Protein AF-A0AA38HHL0-F1 (afdb_monomer_lite)

pLDDT: mean 70.05, std 19.5, range [32.84, 94.44]

Secondary structure (DSSP, 8-state):
-PPPPHHHHHHHHHHHHHHHHTTHHHHHHHHHHHHHHHHHHHHHHHHHHHHHHHHHTTTS-HHHHHHHHHHHHHHHHHHHHHHHHHHIIIII-TT-GGGGG-HHHHHHHHHHHHHHHHHHHHHHHHHHHHHHSSSHHHHHHHHHHHHHHHHHHHHHHHHTS-GGGTHHHHHSS-TT-HHHHHHHHHHHHHTT--PPP----PPP-----

Sequence (209 aa):
MPAITPAQLALAEALPAETIGRNRSLHILPFYASGFLDSMLMGLVIAQSVSYSQRFLGKERKYTTALVFMGVLGTIAATICLLLWISHIFVYGFGRFMVFAELRYLSAYMYINTATTLVVQTFYIDRACRLFKHWWPALIIAPFALATTATTISFVTIGFMPAQYMIPELLAGPASSSANVVEKLGYALSMGYIVFERDGPTPIPSYED

Organism: NCBI:txid4972

Radius of gyration: 22.2 Å; chains: 1; bounding box: 56×38×69 Å

Foldseek 3Di:
DDDDPVVNVVVLQVVCCVVCVVPVCVVVVVLVVVLVVLVVVLVVLVVVVVVCCVPPPPPDDPLLVVLSVLLNVLSVVLSVLSVVLNCQCPVVVPPGPCSVQPCPSVLVSLVSVLSSVLSVLVSVQVVVCVVVVDNVVVVVSVVVNVVSVVVSVVLNVLSPDAQVVPVVVLVVPPPPDPVVSVVVVVVCVVVVRGHDDPDDDDDDDDDDD

Structure (mmCIF, N/CA/C/O backbone):
data_AF-A0AA38HHL0-F1
#
_entry.id   AF-A0AA38HHL0-F1
#
loop_
_atom_site.group_PDB
_atom_site.id
_atom_site.type_symbol
_atom_site.label_atom_id
_atom_site.label_alt_id
_atom_site.label_comp_id
_atom_site.label_asym_id
_atom_site.label_entity_id
_atom_site.label_seq_id
_atom_site.pdbx_PDB_ins_code
_atom_site.Cartn_x
_atom_site.Cartn_y
_atom_site.Cartn_z
_atom_site.occupancy
_atom_site.B_iso_or_equiv
_atom_site.auth_seq_id
_atom_site.auth_comp_id
_atom_site.auth_asym_id
_atom_site.auth_atom_id
_atom_site.pdbx_PDB_model_num
ATOM 1 N N . MET A 1 1 ? 3.935 19.141 -33.380 1.00 37.31 1 MET A N 1
ATOM 2 C CA . MET A 1 1 ? 4.657 18.239 -32.458 1.00 37.31 1 MET A CA 1
ATOM 3 C C . MET A 1 1 ? 5.932 17.817 -33.168 1.00 37.31 1 MET A C 1
ATOM 5 O O . MET A 1 1 ? 5.802 17.359 -34.299 1.00 37.31 1 MET A O 1
ATOM 9 N N . PRO A 1 2 ? 7.132 18.068 -32.618 1.00 39.22 2 PRO A N 1
ATOM 10 C CA . PRO A 1 2 ? 8.368 17.629 -33.257 1.00 39.22 2 PRO A CA 1
ATOM 11 C C . PRO A 1 2 ? 8.394 16.096 -33.274 1.00 39.22 2 PRO A C 1
ATOM 13 O O . PRO A 1 2 ? 8.242 15.462 -32.233 1.00 39.22 2 PRO A O 1
ATOM 16 N N . ALA A 1 3 ? 8.493 15.517 -34.469 1.00 46.00 3 ALA A N 1
ATOM 17 C CA . ALA A 1 3 ? 8.564 14.077 -34.656 1.00 46.00 3 ALA A CA 1
ATOM 18 C C . ALA A 1 3 ? 9.880 13.557 -34.065 1.00 46.00 3 ALA A C 1
ATOM 20 O O . ALA A 1 3 ? 10.953 14.054 -34.412 1.00 46.00 3 ALA A O 1
ATOM 21 N N . ILE A 1 4 ? 9.787 12.575 -33.171 1.00 52.38 4 ILE A N 1
ATOM 22 C CA . ILE A 1 4 ? 10.943 11.827 -32.678 1.00 52.38 4 ILE A CA 1
ATOM 23 C C . ILE A 1 4 ? 11.556 11.136 -33.897 1.00 52.38 4 ILE A C 1
ATOM 25 O O . ILE A 1 4 ? 10.872 10.427 -34.636 1.00 52.38 4 ILE A O 1
ATOM 29 N N . THR A 1 5 ? 12.829 11.403 -34.172 1.00 61.38 5 THR A N 1
ATOM 30 C CA . THR A 1 5 ? 13.523 10.757 -35.287 1.00 61.38 5 THR A CA 1
ATOM 31 C C . THR A 1 5 ? 13.716 9.270 -34.977 1.00 61.38 5 THR A C 1
ATOM 33 O O . THR A 1 5 ? 13.968 8.919 -33.825 1.00 61.38 5 THR A O 1
ATOM 36 N N . PRO A 1 6 ? 13.675 8.371 -35.977 1.00 57.00 6 PRO A N 1
ATOM 37 C CA . PRO A 1 6 ? 13.865 6.930 -35.759 1.00 57.00 6 PRO A CA 1
ATOM 38 C C . PRO A 1 6 ? 15.205 6.600 -35.073 1.00 57.00 6 PRO A C 1
ATOM 40 O O . PRO A 1 6 ? 15.316 5.613 -34.354 1.00 57.00 6 PRO A O 1
ATOM 43 N N . ALA A 1 7 ? 16.208 7.474 -35.220 1.00 55.16 7 ALA A N 1
ATOM 44 C CA . ALA A 1 7 ? 17.477 7.391 -34.501 1.00 55.16 7 ALA A CA 1
ATOM 45 C C . ALA A 1 7 ? 17.344 7.618 -32.980 1.00 55.16 7 ALA A C 1
ATOM 47 O O . ALA A 1 7 ? 18.066 6.995 -32.208 1.00 55.16 7 ALA A O 1
ATOM 48 N N . GLN A 1 8 ? 16.427 8.484 -32.535 1.00 56.22 8 GLN A N 1
ATOM 49 C CA . GLN A 1 8 ? 16.162 8.711 -31.109 1.00 56.22 8 GLN A CA 1
ATOM 50 C C . GLN A 1 8 ? 15.402 7.537 -30.481 1.00 56.22 8 GLN A C 1
ATOM 52 O O . GLN A 1 8 ? 15.689 7.188 -29.339 1.00 56.22 8 GLN A O 1
ATOM 57 N N . LEU A 1 9 ? 14.508 6.890 -31.237 1.00 58.38 9 LEU A N 1
ATOM 58 C CA . LEU A 1 9 ? 13.809 5.677 -30.800 1.00 58.38 9 LEU A CA 1
ATOM 59 C C . LEU A 1 9 ? 14.789 4.507 -30.610 1.00 58.38 9 LEU A C 1
ATOM 61 O O . LEU A 1 9 ? 14.820 3.885 -29.551 1.00 58.38 9 LEU A O 1
ATOM 65 N N . ALA A 1 10 ? 15.675 4.282 -31.586 1.00 58.41 10 ALA A N 1
ATOM 66 C CA . ALA A 1 10 ? 16.705 3.246 -31.493 1.00 58.41 10 ALA A CA 1
ATOM 67 C C . ALA A 1 10 ? 17.677 3.478 -30.318 1.00 58.41 10 ALA A C 1
ATOM 69 O O . ALA A 1 10 ? 18.101 2.528 -29.660 1.00 58.41 10 ALA A O 1
ATOM 70 N N . LEU A 1 11 ? 18.011 4.740 -30.013 1.00 57.78 11 LEU A N 1
ATOM 71 C CA . LEU A 1 11 ? 18.848 5.084 -28.859 1.00 57.78 11 LEU A CA 1
ATOM 72 C C . LEU A 1 11 ? 18.114 4.850 -27.524 1.00 57.78 11 LEU A C 1
ATOM 74 O O . LEU A 1 11 ? 18.714 4.352 -26.570 1.00 57.78 11 LEU A O 1
ATOM 78 N N . ALA A 1 12 ? 16.822 5.187 -27.463 1.00 56.94 12 ALA A N 1
ATOM 79 C CA . ALA A 1 12 ? 15.981 4.984 -26.285 1.00 56.94 12 ALA A CA 1
ATOM 80 C C . ALA A 1 12 ? 15.770 3.496 -25.960 1.00 56.94 12 ALA A C 1
ATOM 82 O O . ALA A 1 12 ? 15.666 3.150 -24.787 1.00 56.94 12 ALA A O 1
ATOM 83 N N . GLU A 1 13 ? 15.765 2.614 -26.963 1.00 57.59 13 GLU A N 1
ATOM 84 C CA . GLU A 1 13 ? 15.722 1.159 -26.763 1.00 57.59 13 GLU A CA 1
ATOM 85 C C . GLU A 1 13 ? 17.092 0.558 -26.396 1.00 57.59 13 GLU A C 1
ATOM 87 O O . GLU A 1 13 ? 17.164 -0.373 -25.588 1.00 57.59 13 GLU A O 1
ATOM 92 N N . ALA A 1 14 ? 18.191 1.099 -26.935 1.00 56.88 14 ALA A N 1
ATOM 93 C CA . ALA A 1 14 ? 19.539 0.568 -26.715 1.00 56.88 14 ALA A CA 1
ATOM 94 C C . ALA A 1 14 ? 20.070 0.790 -25.281 1.00 56.88 14 ALA A C 1
ATOM 96 O O . ALA A 1 14 ? 20.707 -0.096 -24.709 1.00 56.88 14 ALA A O 1
ATOM 97 N N . LEU A 1 15 ? 19.778 1.943 -24.671 1.00 58.75 15 LEU A N 1
ATOM 98 C CA . LEU A 1 15 ? 20.245 2.320 -23.324 1.00 58.75 15 LEU A CA 1
ATOM 99 C C . LEU A 1 15 ? 19.727 1.410 -22.179 1.00 58.75 15 LEU A C 1
ATOM 101 O O . LEU A 1 15 ? 20.533 0.937 -21.365 1.00 58.75 15 LEU A O 1
AT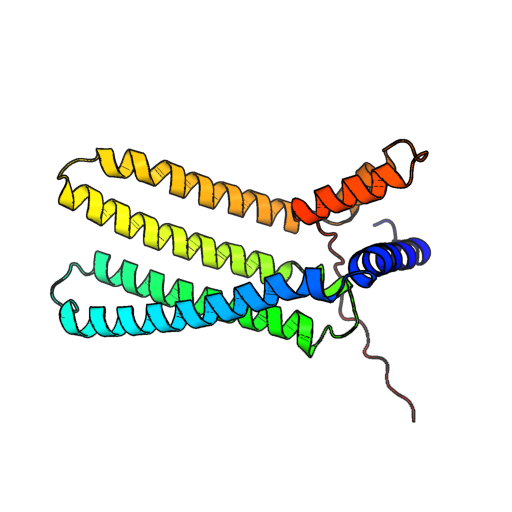OM 105 N N . PRO A 1 16 ? 18.413 1.121 -22.074 1.00 55.59 16 PRO A N 1
ATOM 106 C CA . PRO A 1 16 ? 17.899 0.187 -21.078 1.00 55.59 16 PRO A CA 1
ATOM 107 C C . PRO A 1 16 ? 18.299 -1.258 -21.393 1.00 55.59 16 PRO A C 1
ATOM 109 O O . PRO A 1 16 ? 18.510 -2.029 -20.459 1.00 55.59 16 PRO A O 1
ATOM 112 N N . ALA A 1 17 ? 18.474 -1.631 -22.666 1.00 56.28 17 ALA A N 1
ATOM 113 C CA . ALA A 1 17 ? 18.935 -2.968 -23.037 1.00 56.28 17 ALA A CA 1
ATOM 114 C C . ALA A 1 17 ? 20.360 -3.265 -22.531 1.00 56.28 17 ALA A C 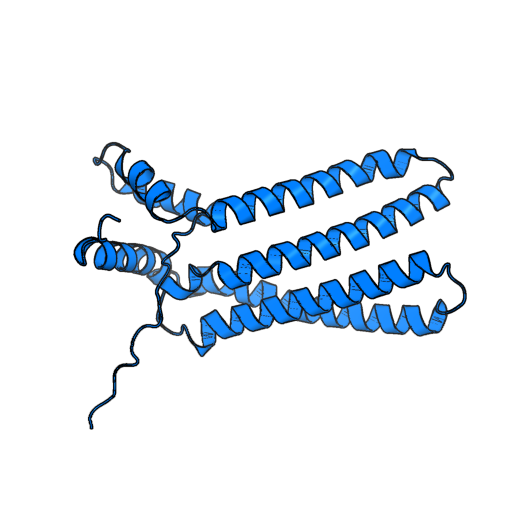1
ATOM 116 O O . ALA A 1 17 ? 20.611 -4.376 -22.061 1.00 56.28 17 ALA A O 1
ATOM 117 N N . GLU A 1 18 ? 21.269 -2.285 -22.548 1.00 58.22 18 GLU A N 1
ATOM 118 C CA . GLU A 1 18 ? 22.633 -2.444 -22.020 1.00 58.22 18 GLU A CA 1
ATOM 119 C C . GLU A 1 18 ? 22.650 -2.518 -20.481 1.00 58.22 18 GLU A C 1
ATOM 121 O O . GLU A 1 18 ? 23.285 -3.395 -19.887 1.00 58.22 18 GLU A O 1
ATOM 126 N N . THR A 1 19 ? 21.886 -1.641 -19.822 1.00 58.28 19 THR A N 1
ATOM 127 C CA . THR A 1 19 ? 21.885 -1.520 -18.353 1.00 58.28 19 THR A CA 1
ATOM 128 C C . THR A 1 19 ? 21.108 -2.658 -17.682 1.00 58.28 19 THR A C 1
ATOM 130 O O . THR A 1 19 ? 21.600 -3.292 -16.746 1.00 58.28 19 THR A O 1
ATOM 133 N N . ILE A 1 20 ? 19.905 -2.963 -18.178 1.00 58.38 20 ILE A N 1
ATOM 134 C CA . ILE A 1 20 ? 19.022 -4.004 -17.629 1.00 58.38 20 ILE A CA 1
ATOM 135 C C . ILE A 1 20 ? 19.456 -5.389 -18.126 1.00 58.38 20 ILE A C 1
ATOM 137 O O . ILE A 1 20 ? 19.313 -6.381 -17.408 1.00 58.38 20 ILE A O 1
ATOM 141 N N . GLY A 1 21 ? 20.030 -5.481 -19.332 1.00 60.09 21 GLY A N 1
ATOM 142 C CA . GLY A 1 21 ? 20.506 -6.740 -19.907 1.00 60.09 21 GLY A CA 1
ATOM 143 C C . GLY A 1 21 ? 21.617 -7.402 -19.094 1.00 60.09 21 GLY A C 1
ATOM 144 O O . GLY A 1 21 ? 21.624 -8.629 -18.986 1.00 60.09 21 GLY A O 1
ATOM 145 N N . ARG A 1 22 ? 22.500 -6.616 -18.456 1.00 62.09 22 ARG A N 1
ATOM 146 C CA . ARG A 1 22 ? 23.648 -7.151 -17.705 1.00 62.09 22 ARG A CA 1
ATOM 147 C C . ARG A 1 22 ? 23.251 -7.936 -16.450 1.00 62.09 22 ARG A C 1
ATOM 149 O O . ARG A 1 22 ? 23.923 -8.905 -16.126 1.00 62.09 22 ARG A O 1
ATOM 156 N N . ASN A 1 23 ? 22.159 -7.558 -15.778 1.00 66.31 23 ASN A N 1
ATOM 157 C CA . ASN A 1 23 ? 21.663 -8.212 -14.558 1.00 66.31 23 ASN A CA 1
ATOM 158 C C . ASN A 1 23 ? 20.132 -8.347 -14.570 1.00 66.31 23 ASN A C 1
ATOM 160 O O . ASN A 1 23 ? 19.444 -7.951 -13.627 1.00 66.31 23 ASN A O 1
ATOM 164 N N . ARG A 1 24 ? 19.580 -8.915 -15.647 1.00 65.62 24 ARG A N 1
ATOM 165 C CA . ARG A 1 24 ? 18.126 -9.011 -15.863 1.00 65.62 24 ARG A CA 1
ATOM 166 C C . ARG A 1 24 ? 17.379 -9.635 -14.674 1.00 65.62 24 ARG A C 1
ATOM 168 O O . ARG A 1 24 ? 16.326 -9.143 -14.283 1.00 65.62 24 ARG A O 1
ATOM 175 N N . SER A 1 25 ? 17.929 -10.688 -14.072 1.00 68.69 25 SER A N 1
ATOM 176 C CA . SER A 1 25 ? 17.328 -11.357 -12.911 1.00 68.69 25 SER A CA 1
ATOM 177 C C . SER A 1 25 ? 17.269 -10.460 -11.670 1.00 68.69 25 SER A C 1
ATOM 179 O O . SER A 1 25 ? 16.271 -10.488 -10.956 1.00 68.69 25 SER A O 1
ATOM 181 N N . LEU A 1 26 ? 18.287 -9.624 -11.441 1.00 74.75 26 LEU A N 1
ATOM 182 C CA . LEU A 1 26 ? 18.370 -8.740 -10.276 1.00 74.75 26 LEU A CA 1
ATOM 183 C C . LEU A 1 26 ? 17.299 -7.640 -10.306 1.00 74.75 26 LEU A C 1
ATOM 185 O O . LEU A 1 26 ? 16.773 -7.270 -9.263 1.00 74.75 26 LEU A O 1
ATOM 189 N N . HIS A 1 27 ? 16.953 -7.144 -11.496 1.00 69.94 27 HIS A N 1
ATOM 190 C CA . HIS A 1 27 ? 15.934 -6.102 -11.661 1.00 69.94 27 HIS A CA 1
ATOM 191 C C . HIS A 1 27 ? 14.506 -6.651 -11.657 1.00 69.94 27 HIS A C 1
ATOM 193 O O . HIS A 1 27 ? 13.582 -5.950 -11.263 1.00 69.94 27 HIS A O 1
ATOM 199 N N . ILE A 1 28 ? 14.318 -7.904 -12.073 1.00 73.56 28 ILE A N 1
ATOM 200 C CA . ILE A 1 28 ? 12.994 -8.525 -12.184 1.00 73.56 28 ILE A CA 1
ATOM 201 C C . ILE A 1 28 ? 12.552 -9.164 -10.858 1.00 73.56 28 ILE A C 1
ATOM 203 O O . ILE A 1 28 ? 11.368 -9.135 -10.518 1.00 73.56 28 ILE A O 1
ATOM 207 N N . LEU A 1 29 ? 13.493 -9.714 -10.084 1.00 78.75 29 LEU A N 1
ATOM 208 C CA . LEU A 1 29 ? 13.197 -10.421 -8.837 1.00 78.75 29 LEU A CA 1
ATOM 209 C C . LEU A 1 29 ? 12.412 -9.582 -7.805 1.00 78.75 29 LEU A C 1
ATOM 211 O O . LEU A 1 29 ? 11.474 -10.135 -7.231 1.00 78.75 29 LEU A O 1
ATOM 215 N N . PRO A 1 30 ? 12.698 -8.282 -7.578 1.00 82.50 30 PRO A N 1
ATOM 216 C CA . PRO A 1 30 ? 11.937 -7.467 -6.631 1.00 82.50 30 PRO A CA 1
ATOM 217 C C . PRO A 1 30 ? 10.447 -7.363 -6.970 1.00 82.50 30 PRO A C 1
ATOM 219 O O . PRO A 1 30 ? 9.625 -7.370 -6.060 1.00 82.50 30 PRO A O 1
ATOM 222 N N . PHE A 1 31 ? 10.089 -7.323 -8.258 1.00 79.00 31 PHE A N 1
ATOM 223 C CA . PHE A 1 31 ? 8.691 -7.252 -8.699 1.00 79.00 31 PHE A CA 1
ATOM 224 C C . PHE A 1 31 ? 7.942 -8.573 -8.476 1.00 79.00 31 PHE A C 1
ATOM 226 O O . PHE A 1 31 ? 6.770 -8.574 -8.110 1.00 79.00 31 PHE A O 1
ATOM 233 N N . TYR A 1 32 ? 8.624 -9.709 -8.638 1.00 81.31 32 TYR A N 1
ATOM 234 C CA . TYR A 1 32 ? 8.049 -11.013 -8.297 1.00 81.31 32 TYR A CA 1
ATOM 235 C C . TYR A 1 32 ? 7.929 -11.218 -6.798 1.00 81.31 32 TYR A C 1
ATOM 237 O O . TYR A 1 32 ? 6.900 -11.690 -6.321 1.00 81.31 32 TYR A O 1
ATOM 245 N N . ALA A 1 33 ? 8.977 -10.864 -6.057 1.00 85.31 33 ALA A N 1
ATOM 246 C CA . ALA A 1 33 ? 8.978 -10.963 -4.610 1.00 85.31 33 ALA A CA 1
ATOM 247 C C . ALA A 1 33 ? 7.863 -10.097 -4.011 1.00 85.31 33 ALA A C 1
ATOM 249 O O . ALA A 1 33 ? 7.157 -10.564 -3.120 1.00 85.31 33 ALA A O 1
ATOM 250 N N . SER A 1 34 ? 7.652 -8.882 -4.534 1.00 83.94 34 SER A N 1
ATOM 251 C CA . SER A 1 34 ? 6.563 -8.013 -4.087 1.00 83.94 34 SER A CA 1
ATOM 252 C C . SER A 1 34 ? 5.191 -8.580 -4.440 1.00 83.94 34 SER A C 1
ATOM 254 O O . SER A 1 34 ? 4.342 -8.635 -3.558 1.00 83.94 34 SER A O 1
ATOM 256 N N . GLY A 1 35 ? 4.973 -9.076 -5.663 1.00 85.12 35 GLY A N 1
ATOM 257 C CA . GLY A 1 35 ? 3.682 -9.665 -6.036 1.00 85.12 35 GLY A CA 1
ATOM 258 C C . GLY A 1 35 ? 3.350 -10.963 -5.308 1.00 85.12 35 GLY A C 1
ATOM 259 O O . GLY A 1 35 ? 2.207 -11.174 -4.903 1.00 85.12 35 GLY A O 1
ATOM 260 N N . PHE A 1 36 ? 4.348 -11.813 -5.071 1.00 87.81 36 PHE A N 1
ATOM 261 C CA . PHE A 1 36 ? 4.178 -13.014 -4.259 1.00 87.81 36 PHE A CA 1
ATOM 262 C C . PHE A 1 36 ? 3.836 -12.660 -2.807 1.00 87.81 36 PHE A C 1
ATOM 264 O O . PHE A 1 36 ? 2.883 -13.201 -2.242 1.00 87.81 36 PHE A O 1
ATOM 271 N N . LEU A 1 37 ? 4.577 -11.721 -2.214 1.00 90.44 37 LEU A N 1
ATOM 272 C CA . LEU A 1 37 ? 4.345 -11.275 -0.844 1.00 90.44 37 LEU A CA 1
ATOM 273 C C . LEU A 1 37 ? 2.979 -10.588 -0.697 1.00 90.44 37 LEU A C 1
ATOM 275 O O . LEU A 1 37 ? 2.268 -10.865 0.267 1.00 90.44 37 LEU A O 1
ATOM 279 N N . ASP A 1 38 ? 2.575 -9.771 -1.670 1.00 88.19 38 ASP A N 1
ATOM 280 C CA . ASP A 1 38 ? 1.248 -9.149 -1.718 1.00 88.19 38 ASP A CA 1
ATOM 281 C C . ASP A 1 38 ? 0.135 -10.207 -1.778 1.00 88.19 38 ASP A C 1
ATOM 283 O O . ASP A 1 38 ? -0.813 -10.163 -0.994 1.00 88.19 38 ASP A O 1
ATOM 287 N N . SER A 1 39 ? 0.299 -11.247 -2.604 1.00 87.25 39 SER A N 1
ATOM 288 C CA . SER A 1 39 ? -0.649 -12.366 -2.662 1.00 87.25 39 SER A CA 1
ATOM 289 C C . SER A 1 39 ? -0.744 -13.141 -1.341 1.00 87.25 39 SER A C 1
ATOM 291 O O . SER A 1 39 ? -1.831 -13.605 -0.984 1.00 87.25 39 SER A O 1
ATOM 293 N N . MET A 1 40 ? 0.358 -13.299 -0.600 1.00 91.56 40 MET A N 1
ATOM 294 C CA . MET A 1 40 ? 0.324 -13.923 0.730 1.00 91.56 40 MET A CA 1
ATOM 295 C C . MET A 1 40 ? -0.404 -13.036 1.747 1.00 91.56 40 MET A C 1
ATOM 297 O O . MET A 1 40 ? -1.237 -13.524 2.518 1.00 91.56 40 MET A O 1
ATOM 301 N N . LEU A 1 41 ? -0.123 -11.730 1.732 1.00 90.00 41 LEU A N 1
ATOM 302 C CA . LEU A 1 41 ? -0.790 -10.751 2.590 1.00 90.00 41 LEU A CA 1
ATOM 303 C C . LEU A 1 41 ? -2.290 -10.659 2.297 1.00 90.00 41 LEU A C 1
ATOM 305 O O . LEU A 1 41 ? -3.084 -10.551 3.231 1.00 90.00 41 LEU A O 1
ATOM 309 N N . MET A 1 42 ? -2.699 -10.797 1.037 1.00 91.62 42 MET A N 1
ATOM 310 C CA . MET A 1 42 ? -4.109 -10.876 0.657 1.00 91.62 42 MET A CA 1
ATOM 311 C C . MET A 1 42 ? -4.824 -12.042 1.355 1.00 91.62 42 MET A C 1
ATOM 313 O O . MET A 1 42 ? -5.910 -11.869 1.913 1.00 91.62 42 MET A O 1
ATOM 317 N N . GLY A 1 43 ? -4.190 -13.218 1.411 1.00 90.62 43 GLY A N 1
ATOM 318 C CA . GLY A 1 43 ? -4.721 -14.368 2.149 1.00 90.62 43 GLY A CA 1
ATOM 319 C C . GLY A 1 43 ? -4.941 -14.064 3.636 1.00 90.62 43 GLY A C 1
ATOM 320 O O . GLY A 1 43 ? -5.976 -14.426 4.204 1.00 90.62 43 GLY A O 1
ATOM 321 N N . LEU A 1 44 ? -4.013 -13.327 4.254 1.00 94.44 44 LEU A N 1
ATOM 322 C CA . LEU A 1 44 ? -4.146 -12.876 5.640 1.00 94.44 44 LEU A CA 1
ATOM 323 C C . LEU A 1 44 ? -5.318 -11.898 5.811 1.00 94.44 44 LEU A C 1
ATOM 325 O O . LEU A 1 44 ? -6.099 -12.050 6.752 1.00 94.44 44 LEU A O 1
ATOM 329 N N . VAL A 1 45 ? -5.477 -10.934 4.901 1.00 92.44 45 VAL A N 1
ATOM 330 C CA . VAL A 1 45 ? -6.595 -9.975 4.927 1.00 92.44 45 VAL A CA 1
ATOM 331 C C . VAL A 1 45 ? -7.935 -10.702 4.827 1.00 92.44 45 VAL A C 1
ATOM 333 O O . VAL A 1 45 ? -8.852 -10.395 5.592 1.00 92.44 45 VAL A O 1
ATOM 336 N N . ILE A 1 46 ? -8.058 -11.707 3.956 1.00 92.12 46 ILE A N 1
ATOM 337 C CA . ILE A 1 46 ? -9.281 -12.515 3.832 1.00 92.12 46 ILE A CA 1
ATOM 338 C C . ILE A 1 46 ? -9.561 -13.272 5.137 1.00 92.12 46 ILE A C 1
ATOM 340 O O . ILE A 1 46 ? -10.674 -13.197 5.664 1.00 92.12 46 ILE A O 1
ATOM 344 N N . ALA A 1 47 ? -8.559 -13.944 5.711 1.00 94.19 47 ALA A N 1
ATOM 345 C CA . ALA A 1 47 ? -8.714 -14.674 6.972 1.00 94.19 47 ALA A CA 1
ATOM 346 C C . ALA A 1 47 ? -9.137 -13.753 8.136 1.00 94.19 47 ALA A C 1
ATOM 348 O O . ALA A 1 47 ? -10.020 -14.096 8.936 1.00 94.19 47 ALA A O 1
ATOM 349 N N . GLN A 1 48 ? -8.553 -12.554 8.206 1.00 92.75 48 GLN A N 1
ATOM 350 C CA . GLN A 1 48 ? -8.930 -11.528 9.180 1.00 92.75 48 GLN A CA 1
ATOM 351 C C . GLN A 1 48 ? -10.346 -10.997 8.933 1.00 92.75 48 GLN A C 1
ATOM 353 O O . GLN A 1 48 ? -11.098 -10.809 9.888 1.00 92.75 48 GLN A O 1
ATOM 358 N N . SER A 1 49 ? -10.744 -10.825 7.673 1.00 91.06 49 SER A N 1
ATOM 359 C CA . SER A 1 49 ? -12.081 -10.355 7.290 1.00 91.06 49 SER A CA 1
ATOM 360 C C . SER A 1 49 ? -13.171 -11.352 7.679 1.00 91.06 49 SER A C 1
ATOM 362 O O . SER A 1 49 ? -14.195 -10.963 8.244 1.00 91.06 49 SER A O 1
ATOM 364 N N . VAL A 1 50 ? -12.934 -12.649 7.457 1.00 93.06 50 VAL A N 1
ATOM 365 C CA . VAL A 1 50 ? -13.842 -13.721 7.898 1.00 93.06 50 VAL A CA 1
ATOM 366 C C . VAL A 1 50 ? -13.953 -13.730 9.423 1.00 93.06 50 VAL A C 1
ATOM 368 O O . VAL A 1 50 ? -15.061 -13.727 9.964 1.00 93.06 50 VAL A O 1
ATOM 371 N N . SER A 1 51 ? -12.818 -13.656 10.121 1.00 93.62 51 SER A N 1
ATOM 372 C CA . SER A 1 51 ? -12.783 -13.609 11.588 1.00 93.62 51 SER A CA 1
ATOM 373 C C . SER A 1 51 ? -13.510 -12.379 12.148 1.00 93.62 51 SER A C 1
ATOM 375 O O . SER A 1 51 ? -14.219 -12.477 13.154 1.00 93.62 51 SER A O 1
ATOM 377 N N . TYR A 1 52 ? -13.367 -11.223 11.493 1.00 90.88 52 TYR A N 1
ATOM 378 C CA . TYR A 1 52 ? -14.073 -9.993 11.847 1.00 90.88 52 TYR A CA 1
ATOM 379 C C . TYR A 1 52 ? -15.585 -10.150 11.658 1.00 90.88 52 TYR A C 1
ATOM 381 O O . TYR A 1 52 ? -16.353 -9.864 12.581 1.00 90.88 52 TYR A O 1
ATOM 389 N N . SER A 1 53 ? -16.001 -10.672 10.502 1.00 90.50 53 SER A N 1
ATOM 390 C CA . SER A 1 53 ? -17.408 -10.911 10.171 1.00 90.50 53 SER A CA 1
ATOM 391 C C . SER A 1 53 ? -18.086 -11.841 11.186 1.00 90.50 53 SER A C 1
ATOM 393 O O . SER A 1 53 ? -19.166 -11.543 11.686 1.00 90.50 53 SER A O 1
ATOM 395 N N . GLN A 1 54 ? -17.419 -12.920 11.599 1.00 92.12 54 GLN A N 1
ATOM 396 C CA . GLN A 1 54 ? -17.989 -13.866 12.566 1.00 92.12 54 GLN A CA 1
ATOM 397 C C . GLN A 1 54 ? -18.132 -13.292 13.985 1.00 92.12 54 GLN A C 1
ATOM 399 O O . GLN A 1 54 ? -19.054 -13.660 14.712 1.00 92.12 54 GLN A O 1
ATOM 404 N N . ARG A 1 55 ? -17.215 -12.416 14.419 1.00 90.38 55 ARG A N 1
ATOM 405 C CA . ARG A 1 55 ? -17.142 -11.971 15.826 1.00 90.38 55 ARG A CA 1
ATOM 406 C C . ARG A 1 55 ? -17.828 -10.631 16.092 1.00 90.38 55 ARG A C 1
ATOM 408 O O . ARG A 1 55 ? -18.388 -10.440 17.180 1.00 90.38 55 ARG A O 1
ATOM 415 N N . PHE A 1 56 ? -17.762 -9.713 15.129 1.00 84.44 56 PHE A N 1
ATOM 416 C CA . PHE A 1 56 ? -18.049 -8.291 15.341 1.00 84.44 56 PHE A CA 1
ATOM 417 C C . PHE A 1 56 ? -19.175 -7.736 14.461 1.00 84.44 56 PHE A C 1
ATOM 419 O O . PHE A 1 56 ? -19.675 -6.641 14.742 1.00 84.44 56 PHE A O 1
ATOM 426 N N . LEU A 1 57 ? -19.620 -8.475 13.440 1.00 83.25 57 LEU A N 1
ATOM 427 C CA . LEU A 1 57 ? -20.712 -8.032 12.577 1.00 83.25 57 LEU A CA 1
ATOM 428 C C . LEU A 1 57 ? -22.003 -7.855 13.398 1.00 83.25 57 LEU A C 1
ATOM 430 O O . LEU A 1 57 ? -22.395 -8.725 14.171 1.00 83.25 57 LEU A O 1
ATOM 434 N N . GLY A 1 58 ? -22.628 -6.681 13.280 1.00 81.94 58 GLY A N 1
ATOM 435 C CA . GLY A 1 58 ? -23.844 -6.311 14.018 1.00 81.94 58 GLY A CA 1
ATOM 436 C C . GLY A 1 58 ? -23.630 -5.742 15.428 1.00 81.94 58 GLY A C 1
ATOM 437 O O . GLY A 1 58 ? -24.561 -5.159 15.977 1.00 81.94 58 GLY A O 1
ATOM 438 N N . LYS A 1 59 ? -22.424 -5.845 16.006 1.00 86.56 59 LYS A N 1
ATOM 439 C CA . LYS A 1 59 ? -22.099 -5.265 17.330 1.00 86.56 59 LYS A CA 1
ATOM 440 C C . LYS A 1 59 ? -21.447 -3.885 17.240 1.00 86.56 59 LYS A C 1
ATOM 442 O O . LYS A 1 59 ? -21.455 -3.127 18.206 1.00 86.56 59 LYS A O 1
ATOM 447 N N . GLU A 1 60 ? -20.859 -3.565 16.092 1.00 86.56 60 GLU A N 1
ATOM 448 C CA . GLU A 1 60 ? -20.136 -2.315 15.869 1.00 86.56 60 GLU A CA 1
ATOM 449 C C . GLU A 1 60 ? -20.988 -1.243 15.180 1.00 86.56 60 GLU A C 1
ATOM 451 O O . GLU A 1 60 ? -22.026 -1.513 14.575 1.00 86.56 60 GLU A O 1
ATOM 456 N N . ARG A 1 61 ? -20.526 0.013 15.246 1.00 85.56 61 ARG A N 1
ATOM 457 C CA . ARG A 1 61 ? -21.148 1.114 14.503 1.00 85.56 61 ARG A CA 1
ATOM 458 C C . ARG A 1 61 ? -21.039 0.854 13.003 1.00 85.56 61 ARG A C 1
ATOM 460 O O . ARG A 1 61 ? -19.957 0.552 12.506 1.00 85.56 61 ARG A O 1
ATOM 467 N N . LYS A 1 62 ? -22.131 1.123 12.278 1.00 88.12 62 LYS A N 1
ATOM 468 C CA . LYS A 1 62 ? -22.212 0.989 10.812 1.00 88.12 6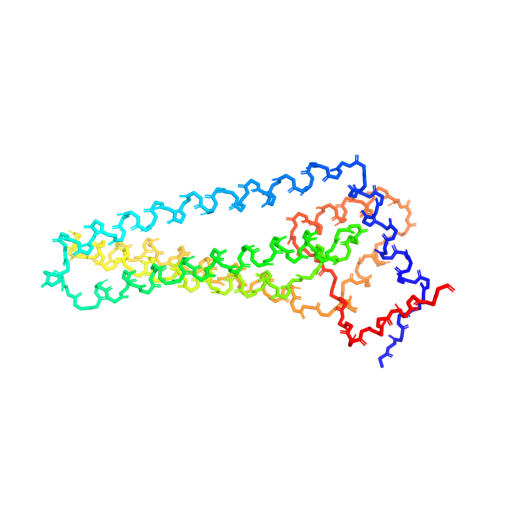2 LYS A CA 1
ATOM 469 C C . LYS A 1 62 ? -21.067 1.700 10.081 1.00 88.12 62 LYS A C 1
ATOM 471 O O . LYS A 1 62 ? -20.560 1.170 9.105 1.00 88.12 62 LYS A O 1
ATOM 476 N N . TYR A 1 63 ? -20.623 2.856 10.587 1.00 88.50 63 TYR A N 1
ATOM 477 C CA . TYR A 1 63 ? -19.474 3.589 10.045 1.00 88.50 63 TYR A CA 1
ATOM 478 C C . TYR A 1 63 ? -18.159 2.796 10.138 1.00 88.50 63 TYR A C 1
ATOM 480 O O . TYR A 1 63 ? -17.447 2.667 9.149 1.00 88.50 63 TYR A O 1
ATOM 488 N N . THR A 1 64 ? -17.855 2.213 11.301 1.00 88.25 64 THR A N 1
ATOM 489 C CA . THR A 1 64 ? -16.645 1.402 11.496 1.00 88.25 64 THR A CA 1
ATOM 490 C C . THR A 1 64 ? -16.684 0.152 10.617 1.00 88.25 64 THR A C 1
ATOM 492 O O . THR A 1 64 ? -15.693 -0.175 9.972 1.00 88.25 64 THR A O 1
ATOM 495 N N . THR A 1 65 ? -17.844 -0.500 10.527 1.00 89.62 65 THR A N 1
ATOM 496 C CA . THR A 1 65 ? -18.045 -1.640 9.627 1.00 89.62 65 THR A CA 1
ATOM 497 C C . THR A 1 65 ? -17.843 -1.243 8.161 1.00 89.62 65 THR A C 1
ATOM 499 O O . THR A 1 65 ? -17.145 -1.948 7.439 1.00 89.62 65 THR A O 1
ATOM 502 N N . ALA A 1 66 ? -18.373 -0.093 7.730 1.00 90.75 66 ALA A N 1
ATOM 503 C CA . ALA A 1 66 ? -18.180 0.414 6.372 1.00 90.75 66 ALA A CA 1
ATOM 504 C C . ALA A 1 66 ? -16.700 0.678 6.052 1.00 90.75 66 ALA A C 1
ATOM 506 O O . ALA A 1 66 ? -16.243 0.278 4.986 1.00 90.75 66 ALA A O 1
ATOM 507 N N . LEU A 1 67 ? -15.934 1.276 6.974 1.00 91.06 67 LEU A N 1
ATOM 508 C CA . LEU A 1 67 ? -14.492 1.488 6.788 1.00 91.06 67 LEU A CA 1
ATOM 509 C C . LEU A 1 67 ? -13.727 0.171 6.617 1.00 91.06 67 LEU A C 1
ATOM 511 O O . LEU A 1 67 ? -12.865 0.080 5.749 1.00 91.06 67 LEU A O 1
ATOM 515 N N . VAL A 1 68 ? -14.056 -0.856 7.407 1.00 90.88 68 VAL A N 1
ATOM 516 C CA . VAL A 1 68 ? -13.417 -2.176 7.284 1.00 90.88 68 VAL A CA 1
ATOM 517 C C . VAL A 1 68 ? -13.722 -2.795 5.919 1.00 90.88 68 VAL A C 1
ATOM 519 O O . VAL A 1 68 ? -12.798 -3.221 5.234 1.00 90.88 68 VAL A O 1
ATOM 522 N N . PHE A 1 69 ? -14.984 -2.785 5.478 1.00 91.69 69 PHE A N 1
ATOM 523 C CA . PHE A 1 69 ? -15.345 -3.305 4.153 1.00 91.69 69 PHE A CA 1
ATOM 524 C C . PHE A 1 69 ? -14.687 -2.523 3.012 1.00 91.69 69 PHE A C 1
ATOM 526 O O . PHE A 1 69 ? -14.184 -3.136 2.076 1.00 91.69 69 PHE A O 1
ATOM 533 N N . MET A 1 70 ? -14.639 -1.192 3.102 1.00 93.12 70 MET A N 1
ATOM 534 C CA . MET A 1 70 ? -13.946 -0.352 2.121 1.00 93.12 70 MET A CA 1
ATOM 535 C C . MET A 1 70 ? -12.443 -0.648 2.084 1.00 93.12 70 MET A C 1
ATOM 537 O O . MET A 1 70 ? -11.869 -0.715 1.002 1.00 93.12 70 MET A O 1
ATOM 541 N N . GLY A 1 71 ? -11.814 -0.877 3.242 1.00 91.62 71 GLY A N 1
ATOM 542 C CA . GLY A 1 71 ? -10.406 -1.263 3.327 1.00 91.62 71 GLY A CA 1
ATOM 543 C C . GLY A 1 71 ? -10.138 -2.617 2.668 1.00 91.62 71 GLY A C 1
ATOM 544 O O . GLY A 1 71 ? -9.218 -2.726 1.868 1.00 91.62 71 GLY A O 1
ATOM 545 N N . VAL A 1 72 ? -10.977 -3.620 2.938 1.00 93.25 72 VAL A N 1
ATOM 546 C CA . VAL A 1 72 ? -10.857 -4.966 2.346 1.00 93.25 72 VAL A CA 1
ATOM 547 C C . VAL A 1 72 ? -11.100 -4.946 0.835 1.00 93.25 72 VAL A C 1
ATOM 549 O O . VAL A 1 72 ? -10.371 -5.580 0.080 1.00 93.25 72 VAL A O 1
ATOM 552 N N . LEU A 1 73 ? -12.103 -4.202 0.362 1.00 93.75 73 LEU A N 1
ATOM 553 C CA . LEU A 1 73 ? -12.342 -4.044 -1.075 1.00 93.75 73 LEU A CA 1
ATOM 554 C C . LEU A 1 73 ? -11.184 -3.311 -1.760 1.00 93.75 73 LEU A C 1
ATOM 556 O O . LEU A 1 73 ? -10.776 -3.699 -2.852 1.00 93.75 73 LEU A O 1
ATOM 560 N N . GLY A 1 74 ? -10.645 -2.278 -1.109 1.00 91.19 74 GLY A N 1
ATOM 561 C CA . GLY A 1 74 ? -9.504 -1.515 -1.599 1.00 91.19 74 GLY A CA 1
ATOM 562 C C . GLY A 1 74 ? -8.237 -2.360 -1.728 1.00 91.19 74 GLY A C 1
ATOM 563 O O . GLY A 1 74 ? -7.585 -2.317 -2.770 1.00 91.19 74 GLY A O 1
ATOM 564 N N . THR A 1 75 ? -7.927 -3.196 -0.731 1.00 91.12 75 THR A N 1
ATOM 565 C CA . THR A 1 75 ? -6.781 -4.113 -0.815 1.00 91.12 75 THR A CA 1
ATOM 566 C C . THR A 1 75 ? -6.981 -5.164 -1.902 1.00 91.12 75 THR A C 1
ATOM 568 O O . THR A 1 75 ? -6.057 -5.408 -2.671 1.00 91.12 75 THR A O 1
ATOM 571 N N . ILE A 1 76 ? -8.179 -5.753 -2.027 1.00 92.56 76 ILE A N 1
ATOM 572 C CA . ILE A 1 76 ? -8.483 -6.718 -3.101 1.00 92.56 76 ILE A CA 1
ATOM 573 C C . ILE A 1 76 ? -8.278 -6.073 -4.474 1.00 92.56 76 ILE A C 1
ATOM 575 O O . ILE A 1 76 ? -7.623 -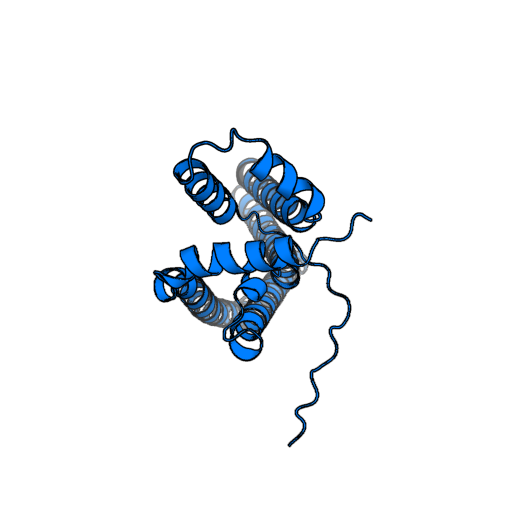6.655 -5.339 1.00 92.56 76 ILE A O 1
ATOM 579 N N . ALA A 1 77 ? -8.791 -4.857 -4.669 1.00 91.31 77 ALA A N 1
ATOM 580 C CA . ALA A 1 77 ? -8.606 -4.115 -5.911 1.00 91.31 77 ALA A CA 1
ATOM 581 C C . ALA A 1 77 ? -7.122 -3.817 -6.190 1.00 91.31 77 ALA A C 1
ATOM 583 O O . ALA A 1 77 ? -6.676 -3.984 -7.326 1.00 91.31 77 ALA A O 1
ATOM 584 N N . ALA A 1 78 ? -6.348 -3.435 -5.168 1.00 88.44 78 ALA A N 1
ATOM 585 C CA . ALA A 1 78 ? -4.915 -3.175 -5.299 1.00 88.44 78 ALA A CA 1
ATOM 586 C C . ALA A 1 78 ? -4.150 -4.428 -5.756 1.00 88.44 78 ALA A C 1
ATOM 588 O O . ALA A 1 78 ? -3.404 -4.360 -6.734 1.00 88.44 78 ALA A O 1
ATOM 589 N N . THR A 1 79 ? -4.398 -5.579 -5.126 1.00 88.88 79 THR A N 1
ATOM 590 C CA . THR A 1 79 ? -3.764 -6.852 -5.503 1.00 88.88 79 THR A CA 1
ATOM 591 C C . THR A 1 79 ? -4.164 -7.298 -6.907 1.00 88.88 79 THR A C 1
ATOM 593 O O . THR A 1 79 ? -3.309 -7.741 -7.670 1.00 88.88 79 THR A O 1
ATOM 596 N N . ILE A 1 80 ? -5.432 -7.137 -7.308 1.00 89.56 80 ILE A N 1
ATOM 597 C CA . ILE A 1 80 ? -5.861 -7.443 -8.684 1.00 89.56 80 ILE A CA 1
ATOM 598 C C . ILE A 1 80 ? -5.118 -6.555 -9.688 1.00 89.56 80 ILE A C 1
ATOM 600 O O . ILE A 1 80 ? -4.593 -7.064 -10.678 1.00 89.56 80 ILE A O 1
ATOM 604 N N . CYS A 1 81 ? -5.028 -5.246 -9.438 1.00 87.00 81 CYS A N 1
ATOM 605 C CA . CYS A 1 81 ? -4.269 -4.336 -10.298 1.00 87.00 81 CYS A CA 1
ATOM 606 C C . CYS A 1 81 ? -2.790 -4.727 -10.387 1.00 87.00 81 CYS A C 1
ATOM 608 O O . CYS A 1 81 ? -2.218 -4.690 -11.477 1.00 87.00 81 CYS A O 1
ATOM 610 N N . LEU A 1 82 ? -2.189 -5.141 -9.273 1.00 85.50 82 LEU A N 1
ATOM 611 C CA . LEU A 1 82 ? -0.799 -5.580 -9.228 1.00 85.50 82 LEU A CA 1
ATOM 612 C C . LEU A 1 82 ? -0.584 -6.887 -10.010 1.00 85.50 82 LEU A C 1
ATOM 614 O O . LEU A 1 82 ? 0.366 -6.988 -10.786 1.00 85.50 82 LEU A O 1
ATOM 618 N N . LEU A 1 83 ? -1.496 -7.855 -9.894 1.00 85.62 83 LEU A N 1
ATOM 619 C CA . LEU A 1 83 ? -1.462 -9.096 -10.675 1.00 85.62 83 LEU A CA 1
ATOM 620 C C . LEU A 1 83 ? -1.645 -8.845 -12.175 1.00 85.62 83 LEU A C 1
ATOM 622 O O . LEU A 1 83 ? -0.930 -9.440 -12.984 1.00 85.62 83 LEU A O 1
ATOM 626 N N . LEU A 1 84 ? -2.566 -7.955 -12.556 1.00 85.44 84 LEU A N 1
ATOM 627 C CA . LEU A 1 84 ? -2.755 -7.550 -13.951 1.00 85.44 84 LEU A CA 1
ATOM 628 C C . LEU A 1 84 ? -1.500 -6.876 -14.507 1.00 85.44 84 LEU A C 1
ATOM 630 O O . LEU A 1 84 ? -1.107 -7.161 -15.634 1.00 85.44 84 LEU A O 1
ATOM 634 N N . TRP A 1 85 ? -0.841 -6.034 -13.711 1.00 80.69 85 TRP A N 1
ATOM 635 C CA . TRP A 1 85 ? 0.396 -5.370 -14.110 1.00 80.69 85 TRP A CA 1
ATOM 636 C C . TRP A 1 85 ? 1.558 -6.353 -14.299 1.00 80.69 85 TRP A C 1
ATOM 638 O O . TRP A 1 85 ? 2.219 -6.324 -15.336 1.00 80.69 85 TRP A O 1
ATOM 648 N N . ILE A 1 86 ? 1.761 -7.280 -13.357 1.00 80.62 86 ILE A N 1
ATOM 649 C CA . ILE A 1 86 ? 2.780 -8.335 -13.482 1.00 80.62 86 ILE A CA 1
ATOM 650 C C . ILE A 1 86 ? 2.486 -9.226 -14.697 1.00 80.62 86 ILE A C 1
ATOM 652 O O . ILE A 1 86 ? 3.393 -9.545 -15.467 1.00 80.62 86 ILE A O 1
ATOM 656 N N . SER A 1 87 ? 1.215 -9.579 -14.910 1.00 80.19 87 SER A N 1
ATOM 657 C CA . SER A 1 87 ? 0.788 -10.359 -16.078 1.00 80.19 87 SER A CA 1
ATOM 658 C C . SER A 1 87 ? 1.035 -9.599 -17.380 1.00 80.19 87 SER A C 1
ATOM 660 O O . SER A 1 87 ? 1.465 -10.201 -18.356 1.00 80.19 87 SER A O 1
ATOM 662 N N . HIS A 1 88 ? 0.825 -8.282 -17.401 1.00 76.94 88 HIS A N 1
ATOM 663 C CA . HIS A 1 88 ? 1.083 -7.450 -18.576 1.00 76.94 88 HIS A CA 1
ATOM 664 C C . HIS A 1 88 ? 2.567 -7.405 -18.943 1.00 76.94 88 HIS A C 1
ATOM 666 O O . HIS A 1 88 ? 2.934 -7.655 -20.091 1.00 76.94 88 HIS A O 1
ATOM 672 N N . ILE A 1 89 ? 3.422 -7.195 -17.943 1.00 72.56 89 ILE A N 1
ATOM 673 C CA . ILE A 1 89 ? 4.879 -7.193 -18.112 1.00 72.56 89 ILE A CA 1
ATOM 674 C C . ILE A 1 89 ? 5.385 -8.543 -18.632 1.00 72.56 89 ILE A C 1
ATOM 676 O O . ILE A 1 89 ? 6.269 -8.583 -19.487 1.00 72.56 89 ILE A O 1
ATOM 680 N N . PHE A 1 90 ? 4.840 -9.652 -18.130 1.00 71.88 90 PHE A N 1
ATOM 681 C CA . PHE A 1 90 ? 5.382 -10.979 -18.412 1.00 71.88 90 PHE A CA 1
ATOM 682 C C . PHE A 1 90 ? 4.741 -11.681 -19.612 1.00 71.88 90 PHE A C 1
ATOM 684 O O . PHE A 1 90 ? 5.456 -12.220 -20.449 1.00 71.88 90 PHE A O 1
ATOM 691 N N . VAL A 1 91 ? 3.410 -11.693 -19.705 1.00 69.62 91 VAL A N 1
ATOM 692 C CA . VAL A 1 91 ? 2.680 -12.446 -20.739 1.00 69.62 91 VAL A CA 1
ATOM 693 C C . VAL A 1 91 ? 2.741 -11.724 -22.082 1.00 69.62 91 VAL A C 1
ATOM 695 O O . VAL A 1 91 ? 2.953 -12.367 -23.106 1.00 69.62 91 VAL A O 1
ATOM 698 N N . TYR A 1 92 ? 2.597 -10.395 -22.083 1.00 64.94 92 TYR A N 1
ATOM 699 C CA . TYR A 1 92 ? 2.565 -9.598 -23.315 1.00 64.94 92 TYR A CA 1
ATOM 700 C C . TYR A 1 92 ? 3.902 -8.908 -23.627 1.00 64.94 92 TYR A C 1
ATOM 702 O O . TYR A 1 92 ? 4.165 -8.578 -24.780 1.00 64.94 92 TYR A O 1
ATOM 710 N N . GLY A 1 93 ? 4.759 -8.710 -22.620 1.00 61.06 93 GLY A N 1
ATOM 711 C CA . GLY A 1 93 ? 6.019 -7.969 -22.740 1.00 61.06 93 GLY A CA 1
ATOM 712 C C . GLY A 1 93 ? 7.297 -8.805 -22.784 1.00 61.06 93 GLY A C 1
ATOM 713 O O . GLY A 1 93 ? 8.387 -8.234 -22.697 1.00 61.06 93 GLY A O 1
ATOM 714 N N . PHE A 1 94 ? 7.212 -10.134 -22.906 1.00 57.69 94 PHE A N 1
ATOM 715 C CA . PHE A 1 94 ? 8.393 -11.000 -22.849 1.00 57.69 94 PHE A CA 1
ATOM 716 C C . PHE A 1 94 ? 9.409 -10.643 -23.955 1.00 57.69 94 PHE A C 1
ATOM 718 O O . PHE A 1 94 ? 9.198 -10.922 -25.131 1.00 57.69 94 PHE A O 1
ATOM 725 N N . GLY A 1 95 ? 10.518 -9.994 -23.576 1.00 56.75 95 GLY A N 1
ATOM 726 C CA . GLY A 1 95 ? 11.583 -9.562 -24.492 1.00 56.75 95 GLY A CA 1
ATOM 727 C C . GLY A 1 95 ? 11.587 -8.074 -24.876 1.00 56.75 95 GLY A C 1
ATOM 728 O O . GLY A 1 95 ? 12.558 -7.638 -25.491 1.00 56.75 95 GLY A O 1
ATOM 729 N N . ARG A 1 96 ? 10.583 -7.275 -24.478 1.00 59.41 96 ARG A N 1
ATOM 730 C CA . ARG A 1 96 ? 10.543 -5.818 -24.719 1.00 59.41 96 ARG A CA 1
ATOM 731 C C . ARG A 1 96 ? 10.761 -5.031 -23.423 1.00 59.41 96 ARG A C 1
ATOM 733 O O . ARG A 1 96 ? 9.929 -5.056 -22.522 1.00 59.41 96 ARG A O 1
ATOM 740 N N . PHE A 1 97 ? 11.862 -4.280 -23.343 1.00 55.19 97 PHE A N 1
ATOM 741 C CA . PHE A 1 97 ? 12.197 -3.464 -22.164 1.00 55.19 97 PHE A CA 1
ATOM 742 C C . PHE A 1 97 ? 11.285 -2.239 -21.981 1.00 55.19 97 PHE A C 1
ATOM 744 O O . PHE A 1 97 ? 11.151 -1.752 -20.861 1.00 55.19 97 PHE A O 1
ATOM 751 N N . MET A 1 98 ? 10.602 -1.797 -23.043 1.00 51.06 98 MET A N 1
ATOM 752 C CA . MET A 1 98 ? 9.628 -0.697 -22.999 1.00 51.06 98 MET A CA 1
ATOM 753 C C . MET A 1 98 ? 8.388 -1.013 -22.147 1.00 51.06 98 MET A C 1
ATOM 755 O O . MET A 1 98 ? 7.744 -0.104 -21.643 1.00 51.06 98 MET A O 1
ATOM 759 N N . VAL A 1 99 ? 8.058 -2.287 -21.900 1.00 53.41 99 VAL A N 1
ATOM 760 C CA . VAL A 1 99 ? 6.857 -2.641 -21.113 1.00 53.41 99 VAL A CA 1
ATOM 761 C C . VAL A 1 99 ? 7.037 -2.343 -19.618 1.00 53.41 99 VAL A C 1
ATOM 763 O O . VAL A 1 99 ? 6.069 -2.056 -18.917 1.00 53.41 99 VAL A O 1
ATOM 766 N N . PHE A 1 100 ? 8.281 -2.296 -19.127 1.00 54.78 100 PHE A N 1
ATOM 767 C CA . PHE A 1 100 ? 8.582 -1.803 -17.776 1.00 54.78 100 PHE A CA 1
ATOM 768 C C . PHE A 1 100 ? 8.384 -0.282 -17.639 1.00 54.78 100 PHE A C 1
ATOM 770 O O . PHE A 1 100 ? 8.294 0.218 -16.519 1.00 54.78 100 PHE A O 1
ATOM 777 N N . ALA A 1 101 ? 8.301 0.444 -18.761 1.00 54.06 101 ALA A N 1
ATOM 778 C CA . ALA A 1 101 ? 8.090 1.888 -18.816 1.00 54.06 101 ALA A CA 1
ATOM 779 C C . ALA A 1 101 ? 6.608 2.297 -18.888 1.00 54.06 101 ALA A C 1
ATOM 781 O O . ALA A 1 101 ? 6.291 3.480 -18.773 1.00 54.06 101 ALA A O 1
ATOM 782 N N . GLU A 1 102 ? 5.671 1.354 -19.032 1.00 59.41 102 GLU A N 1
ATOM 783 C CA . GLU A 1 102 ? 4.244 1.679 -19.074 1.00 59.41 102 GLU A CA 1
ATOM 784 C C . GLU A 1 102 ? 3.669 1.922 -17.664 1.00 59.41 102 GLU A C 1
ATOM 786 O O . GLU A 1 102 ? 3.182 1.017 -16.981 1.00 59.41 102 GLU A O 1
ATOM 791 N N . LEU A 1 103 ? 3.647 3.185 -17.226 1.00 64.06 103 LEU A N 1
ATOM 792 C CA . LEU A 1 103 ? 3.099 3.587 -15.918 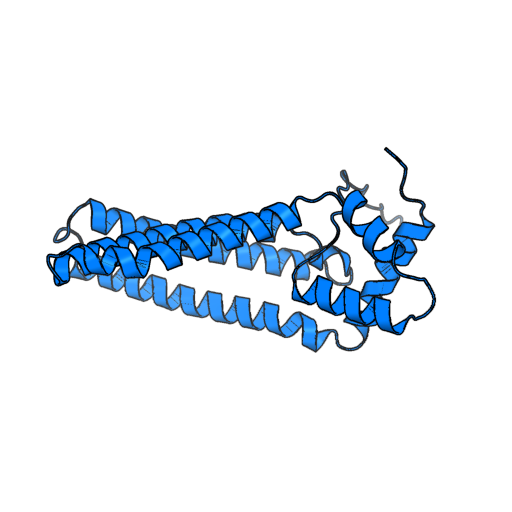1.00 64.06 103 LEU A CA 1
ATOM 793 C C . LEU A 1 103 ? 1.560 3.627 -15.854 1.00 64.06 103 LEU A C 1
ATOM 795 O O . LEU A 1 103 ? 0.994 4.009 -14.826 1.00 64.06 103 LEU A O 1
ATOM 799 N N . ARG A 1 104 ? 0.828 3.251 -16.909 1.00 67.50 104 ARG A N 1
ATOM 800 C CA . ARG A 1 104 ? -0.647 3.310 -16.889 1.00 67.50 104 ARG A CA 1
ATOM 801 C C . ARG A 1 104 ? -1.245 2.429 -15.786 1.00 67.50 104 ARG A C 1
ATOM 803 O O . ARG A 1 104 ? -2.144 2.865 -15.073 1.00 67.50 104 ARG A O 1
ATOM 810 N N . TYR A 1 105 ? -0.732 1.215 -15.617 1.00 68.19 105 TYR A N 1
ATOM 811 C CA . TYR A 1 105 ? -1.182 0.314 -14.553 1.00 68.19 105 TYR A CA 1
ATOM 812 C C . TYR A 1 105 ? -0.608 0.705 -13.187 1.00 68.19 105 TYR A C 1
ATOM 814 O O . TYR A 1 105 ? -1.308 0.621 -12.179 1.00 68.19 105 TYR A O 1
ATOM 822 N N . LEU A 1 106 ? 0.632 1.207 -13.160 1.00 73.56 106 LEU A N 1
ATOM 823 C CA . LEU A 1 106 ? 1.296 1.649 -11.934 1.00 73.56 106 LEU A CA 1
ATOM 824 C C . LEU A 1 106 ? 0.605 2.875 -11.315 1.00 73.56 106 LEU A C 1
ATOM 826 O O . LEU A 1 106 ? 0.378 2.915 -10.110 1.00 73.56 106 LEU A O 1
ATOM 830 N N . SER A 1 107 ? 0.205 3.852 -12.130 1.00 75.06 107 SER A N 1
ATOM 831 C CA . SER A 1 107 ? -0.539 5.036 -11.675 1.00 75.06 107 SER A CA 1
ATOM 832 C C . SER A 1 107 ? -1.909 4.668 -11.099 1.00 75.06 107 SER A C 1
ATOM 834 O O . SER A 1 107 ? -2.263 5.139 -10.019 1.00 75.06 107 SER A O 1
ATOM 836 N N . ALA A 1 108 ? -2.654 3.775 -11.761 1.00 77.12 108 ALA A N 1
ATOM 837 C CA . ALA A 1 108 ? -3.928 3.268 -11.251 1.00 77.12 108 ALA A CA 1
ATOM 838 C C . ALA A 1 108 ? -3.759 2.526 -9.913 1.00 77.12 108 ALA A C 1
ATOM 840 O O . ALA A 1 108 ? -4.518 2.769 -8.972 1.00 77.12 108 ALA A O 1
ATOM 841 N N . TYR A 1 109 ? -2.729 1.683 -9.800 1.00 81.88 109 TYR A N 1
ATOM 842 C CA . TYR A 1 109 ? -2.378 1.009 -8.551 1.00 81.88 109 TYR A CA 1
ATOM 843 C C . TYR A 1 109 ? -2.082 2.008 -7.423 1.00 81.88 109 TYR A C 1
ATOM 845 O O . TYR A 1 109 ? -2.621 1.863 -6.327 1.00 81.88 109 TYR A O 1
ATOM 853 N N . MET A 1 110 ? -1.301 3.061 -7.691 1.00 82.38 110 MET A N 1
ATOM 854 C CA . MET A 1 110 ? -0.976 4.084 -6.689 1.00 82.38 110 MET A CA 1
ATOM 855 C C . MET A 1 110 ? -2.222 4.811 -6.171 1.00 82.38 110 MET A C 1
ATOM 857 O O . MET A 1 110 ? -2.352 5.009 -4.965 1.00 82.38 110 MET A O 1
ATOM 861 N N . TYR A 1 111 ? -3.184 5.141 -7.038 1.00 84.38 111 TYR A N 1
ATOM 862 C CA . TYR A 1 111 ? -4.448 5.737 -6.595 1.00 84.38 111 TYR A CA 1
ATOM 863 C C . TYR A 1 111 ? -5.240 4.817 -5.662 1.00 84.38 111 TYR A C 1
ATOM 865 O O . TYR A 1 111 ? -5.712 5.261 -4.611 1.00 84.38 111 TYR A O 1
ATOM 873 N N . ILE A 1 112 ? -5.373 3.540 -6.027 1.00 86.69 112 ILE A N 1
ATOM 874 C CA . ILE A 1 112 ? -6.124 2.556 -5.238 1.00 86.69 112 ILE A CA 1
ATOM 875 C C . ILE A 1 112 ? -5.427 2.302 -3.898 1.00 86.69 112 ILE A C 1
ATOM 877 O O . ILE A 1 112 ? -6.078 2.302 -2.849 1.00 86.69 112 ILE A O 1
ATOM 881 N N . ASN A 1 113 ? -4.104 2.143 -3.912 1.00 85.69 113 ASN A N 1
ATOM 882 C CA . ASN A 1 113 ? -3.305 1.920 -2.713 1.00 85.69 113 ASN A CA 1
ATOM 883 C C . ASN A 1 113 ? -3.431 3.089 -1.722 1.00 85.69 113 ASN A C 1
ATOM 885 O O . ASN A 1 113 ? -3.629 2.892 -0.520 1.00 85.69 113 ASN A O 1
ATOM 889 N N . THR A 1 114 ? -3.404 4.322 -2.222 1.00 87.62 114 THR A N 1
ATOM 890 C CA . THR A 1 114 ? -3.511 5.520 -1.381 1.00 87.62 114 THR A CA 1
ATOM 891 C C . THR A 1 114 ? -4.916 5.730 -0.847 1.00 87.62 114 THR A C 1
ATOM 893 O O . THR A 1 114 ? -5.077 6.029 0.337 1.00 87.62 114 THR A O 1
ATOM 896 N N . ALA A 1 115 ? -5.944 5.502 -1.668 1.00 89.25 115 ALA A N 1
ATOM 897 C CA . ALA A 1 115 ? -7.327 5.511 -1.200 1.00 89.25 115 ALA A CA 1
ATOM 898 C C . ALA A 1 115 ? -7.537 4.483 -0.073 1.00 89.25 115 ALA A C 1
ATOM 900 O O . ALA A 1 115 ? -8.118 4.803 0.965 1.00 89.25 115 ALA A O 1
ATOM 901 N N . THR A 1 116 ? -6.993 3.275 -0.236 1.00 90.38 116 THR A N 1
ATOM 902 C CA . THR A 1 116 ? -7.059 2.208 0.773 1.00 90.38 116 THR A CA 1
ATOM 903 C C . THR A 1 116 ? -6.323 2.602 2.054 1.00 90.38 116 THR A C 1
ATOM 905 O O . THR A 1 116 ? -6.863 2.465 3.153 1.00 90.38 116 THR A O 1
ATOM 908 N N . THR A 1 117 ? -5.123 3.171 1.927 1.00 89.44 117 THR A N 1
ATOM 909 C CA . THR A 1 117 ? -4.317 3.632 3.066 1.00 89.44 117 THR A CA 1
ATOM 910 C C . THR A 1 117 ? -5.034 4.722 3.867 1.00 89.44 117 THR A C 1
ATOM 912 O O . THR A 1 117 ? -5.066 4.652 5.096 1.00 89.44 117 THR A O 1
ATOM 915 N N . LEU A 1 118 ? -5.691 5.676 3.199 1.00 89.81 118 LEU A N 1
ATOM 916 C CA . LEU A 1 118 ? -6.492 6.715 3.856 1.00 89.81 118 LEU A CA 1
ATOM 917 C C . LEU A 1 118 ? -7.673 6.138 4.643 1.00 89.81 118 LEU A C 1
ATOM 919 O O . LEU A 1 118 ? -7.944 6.578 5.764 1.00 89.81 118 LEU A O 1
ATOM 923 N N . VAL A 1 119 ? -8.366 5.140 4.088 1.00 91.81 119 VAL A N 1
ATOM 924 C CA . VAL A 1 119 ? -9.464 4.444 4.780 1.00 91.81 119 VAL A CA 1
ATOM 925 C C . VAL A 1 119 ? -8.947 3.764 6.049 1.00 91.81 119 VAL A C 1
ATOM 927 O O . VAL A 1 119 ? -9.532 3.925 7.125 1.00 91.81 119 VAL A O 1
ATOM 930 N N . VAL A 1 120 ? -7.815 3.063 5.951 1.00 89.88 120 VAL A N 1
ATOM 931 C CA . VAL A 1 120 ? -7.184 2.368 7.082 1.00 89.88 120 VAL A CA 1
ATOM 932 C C . VAL A 1 120 ? -6.706 3.355 8.151 1.00 89.88 120 VAL A C 1
ATOM 934 O O . VAL A 1 120 ? -6.973 3.164 9.338 1.00 89.88 120 VAL A O 1
ATOM 937 N N . GLN A 1 121 ? -6.062 4.454 7.762 1.00 89.75 121 GLN A N 1
ATOM 938 C CA . GLN A 1 121 ? -5.634 5.500 8.695 1.00 89.75 121 GLN A CA 1
ATOM 939 C C . GLN A 1 121 ? -6.825 6.164 9.387 1.00 89.75 121 GLN A C 1
ATOM 941 O O . GLN A 1 121 ? -6.786 6.373 10.598 1.00 89.75 121 GLN A O 1
ATOM 946 N N . THR A 1 122 ? -7.912 6.430 8.657 1.00 89.38 122 THR A N 1
ATOM 947 C CA . THR A 1 122 ? -9.146 6.987 9.233 1.00 89.38 122 THR A CA 1
ATOM 948 C C . THR A 1 122 ? -9.736 6.041 10.280 1.00 89.38 122 THR A C 1
ATOM 950 O O . THR A 1 122 ? -10.129 6.478 11.364 1.00 89.38 122 THR A O 1
ATOM 953 N N . PHE A 1 123 ? -9.732 4.732 10.008 1.00 90.12 123 PHE A N 1
ATOM 954 C CA . PHE A 1 123 ? -10.141 3.717 10.978 1.00 90.12 123 PHE A CA 1
ATOM 955 C C . PHE A 1 123 ? -9.266 3.735 12.241 1.00 90.12 123 PHE A C 1
ATOM 957 O O . PHE A 1 123 ? -9.796 3.697 13.357 1.00 90.12 123 PHE A O 1
ATOM 964 N N . TYR A 1 124 ? -7.941 3.831 12.091 1.00 88.25 124 TYR A N 1
ATOM 965 C CA . TYR A 1 124 ? -7.027 3.909 13.232 1.00 88.25 124 TYR A CA 1
ATOM 966 C C . TYR A 1 124 ? -7.184 5.205 14.029 1.00 88.25 124 TYR A C 1
ATOM 968 O O . TYR A 1 124 ? -7.160 5.150 15.257 1.00 88.25 124 TYR A O 1
ATOM 976 N N . ILE A 1 125 ? -7.412 6.343 13.370 1.00 89.12 125 ILE A N 1
ATOM 977 C CA . ILE A 1 125 ? -7.698 7.623 14.033 1.00 89.12 125 ILE A CA 1
ATOM 978 C C . ILE A 1 125 ? -8.967 7.505 14.880 1.00 89.12 125 ILE A C 1
ATOM 980 O O . ILE A 1 125 ? -8.940 7.810 16.073 1.00 89.12 125 ILE A O 1
ATOM 984 N N . ASP A 1 126 ? -10.061 7.000 14.306 1.00 88.25 126 ASP A N 1
ATOM 985 C CA . ASP A 1 126 ? -11.328 6.821 15.025 1.00 88.25 126 ASP A CA 1
ATOM 986 C C . ASP A 1 126 ? -11.183 5.852 16.214 1.00 88.25 126 ASP A C 1
ATOM 988 O O . ASP A 1 126 ? -11.733 6.072 17.298 1.00 88.25 126 ASP A O 1
ATOM 992 N N . ARG A 1 127 ? -10.399 4.780 16.064 1.00 85.75 127 ARG A N 1
ATOM 993 C CA . ARG A 1 127 ? -10.090 3.861 17.170 1.00 85.75 127 ARG A CA 1
ATOM 994 C C . ARG A 1 127 ? -9.236 4.511 18.252 1.00 85.75 127 ARG A C 1
ATOM 996 O O . ARG A 1 127 ? -9.558 4.365 19.432 1.00 85.75 127 ARG A O 1
ATOM 1003 N N . ALA A 1 128 ? -8.194 5.239 17.874 1.00 87.06 128 ALA A N 1
ATOM 1004 C CA . ALA A 1 128 ? -7.286 5.876 18.815 1.00 87.06 128 ALA A CA 1
ATOM 1005 C C . ALA A 1 128 ? -7.985 7.001 19.596 1.00 87.06 128 ALA A C 1
ATOM 1007 O O . ALA A 1 128 ? -7.894 7.046 20.823 1.00 87.06 128 ALA A O 1
ATOM 1008 N N . CYS A 1 129 ? -8.773 7.849 18.930 1.00 86.94 129 CYS A N 1
ATOM 1009 C CA . CYS A 1 129 ? -9.552 8.896 19.596 1.00 86.94 129 CYS A CA 1
ATOM 1010 C C . CYS A 1 129 ? -10.582 8.330 20.581 1.00 86.94 129 CYS A C 1
ATOM 1012 O O . CYS A 1 129 ? -10.813 8.925 21.635 1.00 86.94 129 CYS A O 1
ATOM 1014 N N . ARG A 1 130 ? -11.172 7.164 20.283 1.00 85.50 130 ARG A N 1
ATOM 1015 C CA . ARG A 1 130 ? -12.070 6.472 21.219 1.00 85.50 130 ARG A CA 1
ATOM 1016 C C . ARG A 1 130 ? -11.330 5.895 22.421 1.00 85.50 130 ARG A C 1
ATOM 1018 O O . ARG A 1 130 ? -11.835 6.014 23.532 1.00 85.50 130 ARG A O 1
ATOM 1025 N N . LEU A 1 131 ? -10.155 5.301 22.211 1.00 86.94 131 LEU A N 1
ATOM 1026 C CA . LEU A 1 131 ? -9.375 4.682 23.284 1.00 86.94 131 LEU A CA 1
ATOM 1027 C C . LEU A 1 131 ? -8.838 5.719 24.278 1.00 86.94 131 LEU A C 1
ATOM 1029 O O . LEU A 1 131 ? -8.946 5.529 25.484 1.00 86.94 131 LEU A O 1
ATOM 1033 N N . PHE A 1 132 ? -8.306 6.833 23.775 1.00 87.38 132 PHE A N 1
ATOM 1034 C CA . PHE A 1 132 ? -7.733 7.890 24.613 1.00 87.38 132 PHE A CA 1
ATOM 1035 C C . PHE A 1 132 ? -8.760 8.932 25.071 1.00 87.38 132 PHE A C 1
ATOM 1037 O O . PHE A 1 132 ? -8.425 9.802 25.871 1.00 87.38 132 PHE A O 1
ATOM 1044 N N . LYS A 1 133 ? -9.998 8.881 24.547 1.00 83.88 133 LYS A N 1
ATOM 1045 C CA . LYS A 1 133 ? -11.061 9.885 24.758 1.00 83.88 133 LYS A CA 1
ATOM 1046 C C . LYS A 1 133 ? -10.567 11.327 24.534 1.00 83.88 133 LYS A C 1
ATOM 1048 O O . LYS A 1 133 ? -11.090 12.281 25.107 1.00 83.88 133 LYS A O 1
ATOM 1053 N N . HIS A 1 134 ? -9.540 11.482 23.703 1.00 84.12 134 HIS A N 1
ATOM 1054 C CA . HIS A 1 134 ? -8.861 12.740 23.440 1.00 84.12 134 HIS A CA 1
ATOM 1055 C C . HIS A 1 134 ? -8.423 12.809 21.974 1.00 84.12 134 HIS A C 1
ATOM 1057 O O . HIS A 1 134 ? -8.315 11.789 21.293 1.00 84.12 134 HIS A O 1
ATOM 1063 N N . TRP A 1 135 ? -8.202 14.023 21.472 1.00 82.81 135 TRP A N 1
ATOM 1064 C CA . TRP A 1 135 ? -7.965 14.294 20.049 1.00 82.81 135 TRP A CA 1
ATOM 1065 C C . TRP A 1 135 ? -6.485 14.201 19.642 1.00 82.81 135 TRP A C 1
ATOM 1067 O O . TRP A 1 135 ? -6.182 14.110 18.458 1.00 82.81 135 TRP A O 1
ATOM 1077 N N . TRP A 1 136 ? -5.561 14.143 20.605 1.00 85.00 136 TRP A N 1
ATOM 1078 C CA . TRP A 1 136 ? -4.114 14.061 20.362 1.00 85.00 136 TRP A CA 1
ATOM 1079 C C . TRP A 1 136 ? -3.652 12.907 19.457 1.00 85.00 136 TRP A C 1
ATOM 1081 O O . TRP A 1 136 ? -2.798 13.149 18.606 1.00 85.00 136 TRP A O 1
ATOM 1091 N N . PRO A 1 137 ? -4.198 11.677 19.545 1.00 83.69 137 PRO A N 1
ATOM 1092 C CA . PRO A 1 137 ? -3.784 10.601 18.646 1.00 83.69 137 PRO A CA 1
ATOM 1093 C C . PRO A 1 137 ? -4.062 10.903 17.168 1.00 83.69 137 PRO A C 1
ATOM 1095 O O . PRO A 1 137 ? -3.303 10.472 16.302 1.00 83.69 137 PRO A O 1
ATOM 1098 N N . ALA A 1 138 ? -5.104 11.689 16.867 1.00 82.62 138 ALA A N 1
ATOM 1099 C CA . ALA A 1 138 ? -5.369 12.135 15.503 1.00 82.62 138 ALA A CA 1
ATOM 1100 C C . ALA A 1 138 ? -4.252 13.048 14.983 1.00 82.62 138 ALA A C 1
ATOM 1102 O O . ALA A 1 138 ? -3.882 12.941 13.820 1.00 82.62 138 ALA A O 1
ATOM 1103 N N . LEU A 1 139 ? -3.671 13.889 15.844 1.00 86.75 139 LEU A N 1
ATOM 1104 C CA . LEU A 1 139 ? -2.574 14.792 15.485 1.00 86.75 139 LEU A CA 1
ATOM 1105 C C . LEU A 1 139 ? -1.296 14.024 15.122 1.00 86.75 139 LEU A C 1
ATOM 1107 O O . LEU A 1 139 ? -0.546 14.471 14.263 1.00 86.75 139 LEU A O 1
ATOM 1111 N N . ILE A 1 140 ? -1.078 12.849 15.718 1.00 87.94 140 ILE A N 1
ATOM 1112 C CA . ILE A 1 140 ? 0.068 11.987 15.399 1.00 87.94 140 ILE A CA 1
ATOM 1113 C C . ILE A 1 140 ? -0.148 11.243 14.078 1.00 87.94 140 ILE A C 1
ATOM 1115 O O . ILE A 1 140 ? 0.786 11.132 13.294 1.00 87.94 140 ILE A O 1
ATOM 1119 N N . ILE A 1 141 ? -1.357 10.742 13.805 1.00 86.12 141 ILE A N 1
ATOM 1120 C CA . ILE A 1 141 ? -1.629 9.905 12.620 1.00 86.12 141 ILE A CA 1
ATOM 1121 C C . ILE A 1 141 ? -1.908 10.752 11.363 1.00 86.12 141 ILE A C 1
ATOM 1123 O O . ILE A 1 141 ? -1.529 10.362 10.259 1.00 86.12 141 ILE A O 1
ATOM 1127 N N . ALA A 1 142 ? -2.519 11.931 11.507 1.00 84.50 142 ALA A N 1
ATOM 1128 C CA . ALA A 1 142 ? -2.823 12.843 10.400 1.00 84.50 142 ALA A CA 1
ATOM 1129 C C . ALA A 1 142 ? -1.620 13.220 9.502 1.00 84.50 142 ALA A C 1
ATOM 1131 O O . ALA A 1 142 ? -1.783 13.186 8.281 1.00 84.50 142 ALA A O 1
ATOM 1132 N N . PRO A 1 143 ? -0.414 13.543 10.016 1.00 88.81 143 PRO A N 1
ATOM 1133 C CA . PRO A 1 143 ? 0.727 13.853 9.155 1.00 88.81 143 PRO A CA 1
ATOM 1134 C C . PRO A 1 143 ? 1.173 12.656 8.309 1.00 88.81 143 PRO A C 1
ATOM 1136 O O . PRO A 1 143 ? 1.587 12.853 7.170 1.00 88.81 143 PRO A O 1
ATOM 1139 N N . PHE A 1 144 ? 1.026 11.419 8.797 1.00 86.62 144 PHE A N 1
ATOM 1140 C CA . PHE A 1 144 ? 1.306 10.231 7.983 1.00 86.62 144 PHE A CA 1
ATOM 1141 C C . PHE A 1 144 ? 0.310 10.094 6.830 1.00 86.62 144 PHE A C 1
ATOM 1143 O O . PHE A 1 144 ? 0.707 9.750 5.719 1.00 86.62 144 PHE A O 1
ATOM 1150 N N . ALA A 1 145 ? -0.961 10.431 7.061 1.00 85.56 145 ALA A N 1
ATOM 1151 C CA . ALA A 1 145 ? -1.966 10.457 6.002 1.00 85.56 145 ALA A CA 1
ATOM 1152 C C . ALA A 1 145 ? -1.633 11.478 4.913 1.00 85.56 145 ALA A C 1
ATOM 1154 O O . ALA A 1 145 ? -1.633 11.151 3.724 1.00 85.56 145 ALA A O 1
ATOM 1155 N N . LEU A 1 146 ? -1.261 12.691 5.321 1.00 87.31 146 LEU A N 1
ATOM 1156 C CA . LEU A 1 146 ? -0.856 13.751 4.398 1.00 87.31 146 LEU A CA 1
ATOM 1157 C C . LEU A 1 146 ? 0.435 13.411 3.644 1.00 87.31 146 LEU A C 1
ATOM 1159 O O . LEU A 1 146 ? 0.543 13.700 2.456 1.00 87.31 146 LEU A O 1
ATOM 1163 N N . ALA A 1 147 ? 1.396 12.758 4.299 1.00 87.25 147 ALA A N 1
ATOM 1164 C CA . ALA A 1 147 ? 2.610 12.298 3.636 1.00 87.25 147 ALA A CA 1
ATOM 1165 C C . ALA A 1 147 ? 2.281 11.280 2.536 1.00 87.25 147 ALA A C 1
ATOM 1167 O O . ALA A 1 147 ? 2.754 11.422 1.411 1.00 87.25 147 ALA A O 1
ATOM 1168 N N . THR A 1 148 ? 1.408 10.306 2.818 1.00 84.12 148 THR A N 1
ATOM 1169 C CA . THR A 1 148 ? 1.030 9.291 1.821 1.00 84.12 148 THR A CA 1
ATOM 1170 C C . THR A 1 148 ? 0.306 9.886 0.613 1.00 84.12 148 THR A C 1
ATOM 1172 O O . THR A 1 148 ? 0.584 9.500 -0.526 1.00 84.12 148 THR A O 1
ATOM 1175 N N . THR A 1 149 ? -0.568 10.875 0.814 1.00 84.88 149 THR A N 1
ATOM 1176 C CA . THR A 1 149 ? -1.241 11.548 -0.306 1.00 84.88 149 THR A CA 1
ATOM 1177 C C . THR A 1 149 ? -0.276 12.410 -1.105 1.00 84.88 149 THR A C 1
ATOM 1179 O O . THR A 1 149 ? -0.315 12.361 -2.334 1.00 84.88 149 THR A O 1
ATOM 1182 N N . ALA A 1 150 ? 0.641 13.121 -0.443 1.00 85.12 150 ALA A N 1
ATOM 1183 C CA . ALA A 1 150 ? 1.677 13.905 -1.106 1.00 85.12 150 ALA A CA 1
ATOM 1184 C C . ALA A 1 150 ? 2.580 13.027 -1.986 1.00 85.12 150 ALA A C 1
ATOM 1186 O O . ALA A 1 150 ? 2.776 13.346 -3.157 1.00 85.12 150 ALA A O 1
ATOM 1187 N N . THR A 1 151 ? 3.058 11.886 -1.477 1.00 80.69 151 THR A N 1
ATOM 1188 C CA . THR A 1 151 ? 3.868 10.940 -2.264 1.00 80.69 151 THR A CA 1
ATOM 1189 C C . THR A 1 151 ? 3.122 10.449 -3.501 1.00 80.69 151 THR A C 1
ATOM 1191 O O . THR A 1 151 ? 3.689 10.404 -4.588 1.00 80.69 151 THR A O 1
ATOM 1194 N N . THR A 1 152 ? 1.837 10.132 -3.356 1.00 80.75 152 THR A N 1
ATOM 1195 C CA . THR A 1 152 ? 1.000 9.658 -4.470 1.00 80.75 152 THR A CA 1
ATOM 1196 C C . THR A 1 152 ? 0.853 10.714 -5.550 1.00 80.75 152 THR A C 1
ATOM 1198 O O . THR A 1 152 ? 1.029 10.416 -6.727 1.00 80.75 152 THR A O 1
ATOM 1201 N N . ILE A 1 153 ? 0.558 11.952 -5.148 1.00 81.56 153 ILE A N 1
ATOM 1202 C CA . ILE A 1 153 ? 0.417 13.074 -6.075 1.00 81.56 153 ILE A CA 1
ATOM 1203 C C . ILE A 1 153 ? 1.732 13.289 -6.823 1.00 81.56 153 ILE A C 1
ATOM 1205 O O . ILE A 1 153 ? 1.694 13.387 -8.043 1.00 81.56 153 ILE A O 1
ATOM 1209 N N . SER A 1 154 ? 2.873 13.278 -6.126 1.00 77.25 154 SER A N 1
ATOM 1210 C CA . SER A 1 154 ? 4.199 13.405 -6.744 1.00 77.25 154 SER A CA 1
ATOM 1211 C C . SER A 1 154 ? 4.497 12.281 -7.738 1.00 77.25 154 SER A C 1
ATOM 1213 O O . SER A 1 154 ? 4.982 12.535 -8.835 1.00 77.25 154 SER A O 1
ATOM 1215 N N . PHE A 1 155 ? 4.188 11.033 -7.387 1.00 71.25 155 PHE A N 1
ATOM 1216 C CA . PHE A 1 155 ? 4.463 9.887 -8.257 1.00 71.25 155 PHE A CA 1
ATOM 1217 C C . PHE A 1 155 ? 3.588 9.907 -9.516 1.00 71.25 155 PHE A C 1
ATOM 1219 O O . PHE A 1 155 ? 4.042 9.610 -10.620 1.00 71.25 155 PHE A O 1
ATOM 1226 N N . VAL A 1 156 ? 2.327 10.309 -9.361 1.00 71.69 156 VAL A N 1
ATOM 1227 C CA . VAL A 1 156 ? 1.388 10.468 -10.470 1.00 71.69 156 VAL A CA 1
ATOM 1228 C C . VAL A 1 156 ? 1.791 11.636 -11.365 1.00 71.69 156 VAL A C 1
ATOM 1230 O O . VAL A 1 156 ? 1.788 11.477 -12.581 1.00 71.69 156 VAL A O 1
ATOM 1233 N N . THR A 1 157 ? 2.142 12.801 -10.815 1.00 68.31 157 THR A N 1
ATOM 1234 C CA . THR A 1 157 ? 2.541 13.950 -11.641 1.00 68.31 157 THR A CA 1
ATOM 1235 C C . THR A 1 157 ? 3.808 13.659 -12.430 1.00 68.31 157 THR A C 1
ATOM 1237 O O . THR A 1 157 ? 3.845 13.998 -13.610 1.00 68.31 157 THR A O 1
ATOM 1240 N N . ILE A 1 158 ? 4.793 12.976 -11.834 1.00 63.53 158 ILE A N 1
ATOM 1241 C CA . ILE A 1 158 ? 5.993 12.505 -12.545 1.00 63.53 158 ILE A CA 1
ATOM 1242 C C . ILE A 1 158 ? 5.610 11.505 -13.638 1.00 63.53 158 ILE A C 1
ATOM 1244 O O . ILE A 1 158 ? 6.097 11.616 -14.760 1.00 63.53 158 ILE A O 1
ATOM 1248 N N . GLY A 1 159 ? 4.694 10.578 -13.348 1.00 60.28 159 GLY A N 1
ATOM 1249 C CA . GLY A 1 159 ? 4.214 9.638 -14.350 1.00 60.28 159 GLY A CA 1
ATOM 1250 C C . GLY A 1 159 ? 3.491 10.316 -15.511 1.00 60.28 159 GLY A C 1
ATOM 1251 O O . GLY A 1 159 ? 3.754 10.012 -16.657 1.00 60.28 159 GLY A O 1
ATOM 1252 N N . PHE A 1 160 ? 2.637 11.305 -15.280 1.00 58.62 160 PHE A N 1
ATOM 1253 C CA . PHE A 1 160 ? 1.936 11.979 -16.378 1.00 58.62 160 PHE A CA 1
ATOM 1254 C C . PHE A 1 160 ? 2.777 13.035 -17.122 1.00 58.62 160 PHE A C 1
ATOM 1256 O O . PHE A 1 160 ? 2.255 13.662 -18.049 1.00 58.62 160 PHE A O 1
ATOM 1263 N N . MET A 1 161 ? 4.055 13.248 -16.773 1.00 53.78 161 MET A N 1
ATOM 1264 C CA . MET A 1 161 ? 4.920 14.153 -17.537 1.00 53.78 161 MET A CA 1
ATOM 1265 C C . MET A 1 161 ? 5.200 13.575 -18.934 1.00 53.78 161 MET A C 1
ATOM 1267 O O . MET A 1 161 ? 5.760 12.484 -19.054 1.00 53.78 161 MET A O 1
ATOM 1271 N N . PRO A 1 162 ? 4.853 14.290 -20.022 1.00 50.47 162 PRO A N 1
ATOM 1272 C CA . PRO A 1 162 ? 5.147 13.810 -21.363 1.00 50.47 162 PRO A CA 1
ATOM 1273 C C . PRO A 1 162 ? 6.665 13.822 -21.603 1.00 50.47 162 PRO A C 1
ATOM 1275 O O . PRO A 1 162 ? 7.345 14.790 -21.255 1.00 50.47 162 PRO A O 1
ATOM 1278 N N . ALA A 1 163 ? 7.173 12.762 -22.243 1.00 48.38 163 ALA A N 1
ATOM 1279 C CA . ALA A 1 163 ? 8.590 12.492 -22.533 1.00 48.38 163 ALA A CA 1
ATOM 1280 C C . ALA A 1 163 ? 9.423 13.708 -22.981 1.00 48.38 163 ALA A C 1
ATOM 1282 O O . ALA A 1 163 ? 10.598 13.834 -22.640 1.00 48.38 163 ALA A O 1
ATOM 1283 N N . GLN A 1 164 ? 8.794 14.633 -23.708 1.00 42.31 164 GLN A N 1
ATOM 1284 C CA . GLN A 1 164 ? 9.383 15.866 -24.233 1.00 42.31 164 GLN A CA 1
ATOM 1285 C C . GLN A 1 164 ? 10.024 16.794 -23.181 1.00 42.31 164 GLN A C 1
ATOM 1287 O O . GLN A 1 164 ? 10.873 17.600 -23.553 1.00 42.31 164 GLN A O 1
ATOM 1292 N N . TYR A 1 165 ? 9.669 16.685 -21.894 1.00 46.59 165 TYR A N 1
ATOM 1293 C CA . TYR A 1 165 ? 10.265 17.508 -20.829 1.00 46.59 165 TYR A CA 1
ATOM 1294 C C . TYR A 1 165 ? 11.431 16.840 -20.083 1.00 46.59 165 TYR A C 1
ATOM 1296 O O . TYR A 1 165 ? 12.217 17.555 -19.473 1.00 46.59 165 TYR A O 1
ATOM 1304 N N . MET A 1 166 ? 11.603 15.512 -20.158 1.00 47.91 166 MET A N 1
ATOM 1305 C CA . MET A 1 166 ? 12.721 14.814 -19.486 1.00 47.91 166 MET A CA 1
ATOM 1306 C C . MET A 1 166 ? 13.985 14.711 -20.358 1.00 47.91 166 MET A C 1
ATOM 1308 O O . MET A 1 166 ? 15.104 14.702 -19.850 1.00 47.91 166 MET A O 1
ATOM 1312 N N . ILE A 1 167 ? 13.822 14.663 -21.683 1.00 49.41 167 ILE A N 1
ATOM 1313 C CA . ILE A 1 167 ? 14.921 14.528 -22.653 1.00 49.41 167 ILE A CA 1
ATOM 1314 C C . ILE A 1 167 ? 15.893 15.735 -22.671 1.00 49.41 167 ILE A C 1
ATOM 1316 O O . ILE A 1 167 ? 17.104 15.502 -22.735 1.00 49.41 167 ILE A O 1
ATOM 1320 N N . PRO A 1 168 ? 15.457 17.012 -22.585 1.00 44.34 168 PRO A N 1
ATOM 1321 C CA . PRO A 1 168 ? 16.395 18.133 -22.648 1.00 44.34 168 PRO A CA 1
ATOM 1322 C C . PRO A 1 168 ? 17.279 18.263 -21.400 1.00 44.34 168 PRO A C 1
ATOM 1324 O O . PRO A 1 168 ? 18.390 18.758 -21.521 1.00 44.34 168 PRO A O 1
ATOM 1327 N N . GLU A 1 169 ? 16.865 17.780 -20.226 1.00 46.84 169 GLU A N 1
ATOM 1328 C CA . GLU A 1 169 ? 17.676 17.858 -18.996 1.00 46.84 169 GLU A CA 1
ATOM 1329 C C . GLU A 1 169 ? 18.744 16.748 -18.918 1.00 46.84 169 GLU A C 1
ATOM 1331 O O . GLU A 1 169 ? 19.842 16.955 -18.391 1.00 46.84 169 GLU A O 1
ATOM 1336 N N . LEU A 1 170 ? 18.474 15.598 -19.548 1.00 45.38 170 LEU A N 1
ATOM 1337 C CA . LEU A 1 170 ? 19.468 14.548 -19.805 1.00 45.38 170 LEU A CA 1
ATOM 1338 C C . LEU A 1 170 ? 20.514 14.974 -20.852 1.00 45.38 170 LEU A C 1
ATOM 1340 O O . LEU A 1 170 ? 21.668 14.556 -20.758 1.00 45.38 170 LEU A O 1
ATOM 1344 N N . LEU A 1 171 ? 20.133 15.831 -21.807 1.00 42.31 171 LEU A N 1
ATOM 1345 C CA . LEU A 1 171 ? 21.010 16.361 -22.862 1.00 42.31 171 LEU A CA 1
ATOM 1346 C C . LEU A 1 171 ? 21.679 17.708 -22.516 1.00 42.31 171 LEU A C 1
ATOM 1348 O O . LEU A 1 171 ? 22.661 18.068 -23.159 1.00 42.31 171 LEU A O 1
ATOM 1352 N N . ALA A 1 172 ? 21.190 18.449 -21.515 1.00 46.94 172 ALA A N 1
ATOM 1353 C CA . ALA A 1 172 ? 21.743 19.747 -21.100 1.00 46.94 172 ALA A CA 1
ATOM 1354 C C . ALA A 1 172 ? 22.925 19.644 -20.113 1.00 46.94 172 ALA A C 1
ATOM 1356 O O . ALA A 1 172 ? 23.517 20.660 -19.748 1.00 46.94 172 ALA A O 1
ATOM 1357 N N . GLY A 1 173 ? 23.298 18.436 -19.677 1.00 45.59 173 GLY A N 1
ATOM 1358 C CA . GLY A 1 173 ? 24.559 18.207 -18.965 1.00 45.59 173 GLY A CA 1
ATOM 1359 C C . GLY A 1 173 ? 25.741 18.149 -19.942 1.00 45.59 173 GLY A C 1
ATOM 1360 O O . GLY A 1 173 ? 25.580 17.582 -21.022 1.00 45.59 173 GLY A O 1
ATOM 1361 N N . PRO A 1 174 ? 26.929 18.689 -19.600 1.00 40.56 174 PRO A N 1
ATOM 1362 C CA . PRO A 1 174 ? 28.080 18.684 -20.501 1.00 40.56 174 PRO A CA 1
ATOM 1363 C C . PRO A 1 174 ? 28.391 17.254 -20.961 1.00 40.56 174 PRO A C 1
ATOM 1365 O O . PRO A 1 174 ? 28.665 16.367 -20.151 1.00 40.56 174 PRO A O 1
ATOM 1368 N N . ALA A 1 175 ? 28.316 17.050 -22.276 1.00 43.50 175 ALA A N 1
ATOM 1369 C CA . ALA A 1 175 ? 28.429 15.780 -22.988 1.00 43.50 175 ALA A CA 1
ATOM 1370 C C . ALA A 1 175 ? 29.858 15.192 -22.993 1.00 43.50 175 ALA A C 1
ATOM 1372 O O . ALA A 1 175 ? 30.336 14.726 -24.024 1.00 43.50 175 ALA A O 1
ATOM 1373 N N . SER A 1 176 ? 30.575 15.239 -21.867 1.00 3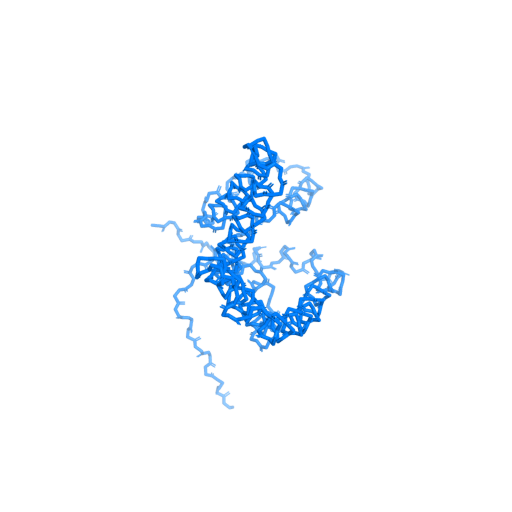7.78 176 SER A N 1
ATOM 1374 C CA . SER A 1 176 ? 31.981 14.818 -21.786 1.00 37.78 176 SER A CA 1
ATOM 1375 C C . SER A 1 176 ? 32.265 13.665 -20.825 1.00 37.78 176 SER A C 1
ATOM 1377 O O . SER A 1 176 ? 33.422 13.282 -20.682 1.00 37.78 176 SER A O 1
ATOM 1379 N N . SER A 1 177 ? 31.259 13.053 -20.195 1.00 41.91 177 SER A N 1
ATOM 1380 C CA . SER A 1 177 ? 31.502 11.844 -19.402 1.00 41.91 177 SER A CA 1
ATOM 1381 C C . SER A 1 177 ? 30.309 10.898 -19.429 1.00 41.91 177 SER A C 1
ATOM 1383 O O . SER A 1 177 ? 29.290 11.133 -18.779 1.00 41.91 177 SER A O 1
ATOM 1385 N N . SER A 1 178 ? 30.449 9.798 -20.168 1.00 42.12 178 SER A N 1
ATOM 1386 C CA . SER A 1 178 ? 29.516 8.662 -20.200 1.00 42.12 178 SER A CA 1
ATOM 1387 C C . SER A 1 178 ? 29.235 8.071 -18.809 1.00 42.12 178 SER A C 1
ATOM 1389 O O . SER A 1 178 ? 28.195 7.447 -18.614 1.00 42.12 178 SER A O 1
ATOM 1391 N N . ALA A 1 179 ? 30.093 8.335 -17.817 1.00 42.81 179 ALA A N 1
ATOM 1392 C CA . ALA A 1 179 ? 29.868 7.966 -16.421 1.00 42.81 179 ALA A CA 1
ATOM 1393 C C . ALA A 1 179 ? 28.715 8.756 -15.765 1.00 42.81 179 ALA A C 1
ATOM 1395 O O . ALA A 1 179 ? 27.927 8.184 -15.017 1.00 42.81 179 ALA A O 1
ATOM 1396 N N . ASN A 1 180 ? 28.546 10.039 -16.110 1.00 47.12 180 ASN A N 1
ATOM 1397 C CA . ASN A 1 180 ? 27.506 10.893 -15.522 1.00 47.12 180 ASN A CA 1
ATOM 1398 C C . ASN A 1 180 ? 26.099 10.566 -16.042 1.00 47.12 180 ASN A C 1
ATOM 1400 O O . ASN A 1 180 ? 25.113 10.845 -15.364 1.00 47.12 180 ASN A O 1
ATOM 1404 N N . VAL A 1 181 ? 25.985 9.991 -17.244 1.00 48.00 181 VAL A N 1
ATOM 1405 C CA . VAL A 1 181 ? 24.689 9.616 -17.831 1.00 48.00 181 VAL A CA 1
ATOM 1406 C C . VAL A 1 181 ? 24.142 8.366 -17.151 1.00 48.00 181 VAL A C 1
ATOM 1408 O O . VAL A 1 181 ? 22.974 8.355 -16.785 1.00 48.00 181 VAL A O 1
ATOM 1411 N N . VAL A 1 182 ? 24.983 7.358 -16.898 1.00 47.09 182 VAL A N 1
ATOM 1412 C CA . VAL A 1 182 ? 24.594 6.129 -16.183 1.00 47.09 182 VAL A CA 1
ATOM 1413 C C . VAL A 1 182 ? 24.234 6.425 -14.727 1.00 47.09 182 VAL A C 1
ATOM 1415 O O . VAL A 1 182 ? 23.261 5.879 -14.216 1.00 47.09 182 VAL A O 1
ATOM 1418 N N . GLU A 1 183 ? 24.963 7.328 -14.069 1.00 46.09 183 GLU A N 1
ATOM 1419 C CA . GLU A 1 183 ? 24.666 7.734 -12.693 1.00 46.09 183 GLU A CA 1
ATOM 1420 C C . GLU A 1 183 ? 23.348 8.522 -12.613 1.00 46.09 183 GLU A C 1
ATOM 1422 O O . GLU A 1 183 ? 22.491 8.213 -11.785 1.00 46.09 183 GLU A O 1
ATOM 1427 N N . LYS A 1 184 ? 23.106 9.454 -13.545 1.00 44.59 184 LYS A N 1
ATOM 1428 C CA . LYS A 1 184 ? 21.818 10.159 -13.661 1.00 44.59 184 LYS A CA 1
ATOM 1429 C C . LYS A 1 184 ? 20.664 9.233 -14.047 1.00 44.59 184 LYS A C 1
ATOM 1431 O O . LYS A 1 184 ? 19.560 9.436 -13.553 1.00 44.59 184 LYS A O 1
ATOM 1436 N N . LEU A 1 185 ? 20.900 8.207 -14.868 1.00 46.84 185 LEU A N 1
ATOM 1437 C CA . LEU A 1 185 ? 19.899 7.191 -15.211 1.00 46.84 185 LEU A CA 1
ATOM 1438 C C . LEU A 1 185 ? 19.609 6.267 -14.022 1.00 46.84 185 LEU A C 1
ATOM 1440 O O . LEU A 1 185 ? 18.462 5.904 -13.799 1.00 46.84 185 LEU A O 1
ATOM 1444 N N . GLY A 1 186 ? 20.628 5.927 -13.230 1.00 46.38 186 GLY A N 1
ATOM 1445 C CA . GLY A 1 186 ? 20.489 5.192 -11.974 1.00 46.38 186 GLY A CA 1
ATOM 1446 C C . GLY A 1 186 ? 19.715 5.988 -10.922 1.00 46.38 186 GLY A C 1
ATOM 1447 O O . GLY A 1 186 ? 18.889 5.416 -10.215 1.00 46.38 186 GLY A O 1
ATOM 1448 N N . TYR A 1 187 ? 19.908 7.310 -10.866 1.00 44.06 187 TYR A N 1
ATOM 1449 C CA . TYR A 1 187 ? 19.093 8.220 -10.057 1.00 44.06 187 TYR A CA 1
ATOM 1450 C C . TYR A 1 187 ? 17.672 8.385 -10.605 1.00 44.06 187 TYR A C 1
ATOM 1452 O O . TYR A 1 187 ? 16.727 8.393 -9.828 1.00 44.06 187 TYR A O 1
ATOM 1460 N N . ALA A 1 188 ? 17.490 8.460 -11.923 1.00 42.72 188 ALA A N 1
ATOM 1461 C CA . ALA A 1 188 ? 16.174 8.527 -12.555 1.00 42.72 188 ALA A CA 1
ATOM 1462 C C . ALA A 1 188 ? 15.372 7.234 -12.318 1.00 42.72 188 ALA A C 1
ATOM 1464 O O . ALA A 1 188 ? 14.230 7.296 -11.877 1.00 42.72 188 ALA A O 1
ATOM 1465 N N . LEU A 1 189 ? 15.997 6.066 -12.491 1.00 44.88 189 LEU A N 1
ATOM 1466 C CA . LEU A 1 189 ? 15.406 4.753 -12.217 1.00 44.88 189 LEU A CA 1
ATOM 1467 C C . LEU A 1 189 ? 15.173 4.512 -10.718 1.00 44.88 189 LEU A C 1
ATOM 1469 O O . LEU A 1 189 ? 14.163 3.909 -10.363 1.00 44.88 189 LEU A O 1
ATOM 1473 N N . SER A 1 190 ? 16.052 4.997 -9.830 1.00 39.84 190 SER A N 1
ATOM 1474 C CA . SER A 1 190 ? 15.849 4.892 -8.373 1.00 39.84 190 SER A CA 1
ATOM 1475 C C . SER A 1 190 ? 14.803 5.874 -7.833 1.00 39.84 190 SER A C 1
ATOM 1477 O O . SER A 1 190 ? 14.165 5.586 -6.823 1.00 39.84 190 SER A O 1
ATOM 1479 N N . MET A 1 191 ? 14.573 6.992 -8.528 1.00 35.78 191 MET A N 1
ATOM 1480 C CA . MET A 1 191 ? 13.526 7.981 -8.237 1.00 35.78 191 MET A CA 1
ATOM 1481 C C . MET A 1 191 ? 12.216 7.741 -9.016 1.00 35.78 191 MET A C 1
ATOM 1483 O O . MET A 1 191 ? 11.266 8.503 -8.850 1.00 35.78 191 MET A O 1
ATOM 1487 N N . GLY A 1 192 ? 12.132 6.698 -9.852 1.00 36.69 192 GLY A N 1
ATOM 1488 C CA . GLY A 1 192 ? 10.915 6.340 -10.596 1.00 36.69 192 GLY A CA 1
ATOM 1489 C C . GLY A 1 192 ? 10.607 7.194 -11.837 1.00 36.69 192 GLY A C 1
ATOM 1490 O O . GLY A 1 192 ? 9.483 7.156 -12.331 1.00 36.69 192 GLY A O 1
ATOM 1491 N N . TYR A 1 193 ? 11.571 7.950 -12.363 1.00 36.28 193 TYR A N 1
ATOM 1492 C CA . TYR A 1 193 ? 11.440 8.662 -13.637 1.00 36.28 193 TYR A CA 1
ATOM 1493 C C . TYR A 1 193 ? 11.532 7.672 -14.802 1.00 36.28 193 TYR A C 1
ATOM 1495 O O . TYR A 1 193 ? 12.600 7.110 -15.054 1.00 36.28 193 TYR A O 1
ATOM 1503 N N . ILE A 1 194 ? 10.429 7.475 -15.533 1.00 45.62 194 ILE A N 1
ATOM 1504 C CA . ILE A 1 194 ? 10.438 6.725 -16.793 1.00 45.62 194 ILE A CA 1
ATOM 1505 C C . ILE A 1 194 ? 9.577 7.436 -17.850 1.00 45.62 194 ILE A C 1
ATOM 1507 O O . ILE A 1 194 ? 8.494 7.947 -17.574 1.00 45.62 194 ILE A O 1
ATOM 1511 N N . VAL A 1 195 ? 10.136 7.489 -19.058 1.00 39.84 195 VAL A N 1
ATOM 1512 C CA . VAL A 1 195 ? 9.670 8.178 -20.265 1.00 39.84 195 VAL A CA 1
ATOM 1513 C C . VAL A 1 195 ? 8.404 7.514 -20.823 1.00 39.84 195 VAL A C 1
ATOM 1515 O O . VAL A 1 195 ? 8.403 6.319 -21.094 1.00 39.84 195 VAL A O 1
ATOM 1518 N N . PHE A 1 196 ? 7.340 8.296 -21.028 1.00 35.50 196 PHE A N 1
ATOM 1519 C CA . PHE A 1 196 ? 6.107 7.841 -21.677 1.00 35.50 196 PHE A CA 1
ATOM 1520 C C . PHE A 1 196 ? 6.183 7.920 -23.203 1.00 35.50 196 PHE A C 1
ATOM 1522 O O . PHE A 1 196 ? 6.283 9.013 -23.766 1.00 35.50 196 PHE A O 1
ATOM 1529 N N . GLU A 1 197 ? 5.987 6.784 -23.862 1.00 39.44 197 GLU A N 1
ATOM 1530 C CA . GLU A 1 197 ? 5.562 6.706 -25.257 1.00 39.44 197 GLU A CA 1
ATOM 1531 C C . GLU A 1 197 ? 4.030 6.612 -25.287 1.00 39.44 197 GLU A C 1
ATOM 1533 O O . GLU A 1 197 ? 3.421 5.741 -24.664 1.00 39.44 197 GLU A O 1
ATOM 1538 N N . ARG A 1 198 ? 3.371 7.576 -25.938 1.00 34.66 198 ARG A N 1
ATOM 1539 C CA . ARG A 1 198 ? 1.925 7.521 -26.184 1.00 34.66 198 ARG A CA 1
ATOM 1540 C C . ARG A 1 198 ? 1.723 6.993 -27.595 1.00 34.66 198 ARG A C 1
ATOM 1542 O O . ARG A 1 198 ? 1.421 7.775 -28.494 1.00 34.66 198 ARG A O 1
ATOM 1549 N N . ASP A 1 199 ? 1.871 5.688 -27.768 1.00 39.59 199 ASP A N 1
ATOM 1550 C CA . ASP A 1 199 ? 1.543 5.054 -29.037 1.00 39.59 199 ASP A CA 1
ATOM 1551 C C . ASP A 1 199 ? 0.028 4.884 -29.175 1.00 39.59 199 ASP A C 1
ATOM 1553 O O . ASP A 1 199 ? -0.668 4.322 -28.323 1.00 39.59 199 ASP A O 1
ATOM 1557 N N . GLY A 1 200 ? -0.498 5.418 -30.278 1.00 39.69 200 GLY A N 1
ATOM 1558 C CA . GLY A 1 200 ? -1.741 4.923 -30.856 1.00 39.69 200 GLY A CA 1
ATOM 1559 C C . GLY A 1 200 ? -1.585 3.451 -31.266 1.00 39.69 200 GLY A C 1
ATOM 1560 O O . GLY A 1 200 ? -0.475 2.925 -31.260 1.00 39.69 200 GLY A O 1
ATOM 1561 N N . PRO A 1 201 ? -2.684 2.760 -31.609 1.00 32.84 201 PRO A N 1
ATOM 1562 C CA . PRO A 1 201 ? -2.653 1.328 -31.892 1.00 32.84 201 PRO A CA 1
ATOM 1563 C C . PRO A 1 201 ? -1.633 1.016 -32.994 1.00 32.84 201 PRO A C 1
ATOM 1565 O O . PRO A 1 201 ? -1.798 1.436 -34.140 1.00 32.84 201 PRO A O 1
ATOM 1568 N N . THR A 1 202 ? -0.571 0.295 -32.637 1.00 43.56 202 THR A N 1
ATOM 1569 C CA . THR A 1 202 ? 0.414 -0.204 -33.592 1.00 43.56 202 THR A CA 1
ATOM 1570 C C . THR A 1 202 ? -0.219 -1.329 -34.419 1.00 43.56 202 THR A C 1
ATOM 1572 O O . THR A 1 202 ? -0.887 -2.202 -33.854 1.00 43.56 202 THR A O 1
ATOM 1575 N N . PRO A 1 203 ? -0.070 -1.327 -35.758 1.00 35.09 203 PRO A N 1
ATOM 1576 C CA . PRO A 1 203 ? -0.571 -2.410 -36.592 1.00 35.09 203 PRO A CA 1
ATOM 1577 C C . PRO A 1 203 ? 0.152 -3.709 -36.234 1.00 35.09 203 PRO A C 1
ATOM 1579 O O . PRO A 1 203 ? 1.381 -3.748 -36.165 1.00 35.09 203 PRO A O 1
ATOM 1582 N N . ILE A 1 204 ? -0.619 -4.771 -36.011 1.00 37.59 204 ILE A N 1
ATOM 1583 C CA . ILE A 1 204 ? -0.101 -6.126 -35.820 1.00 37.59 204 ILE A CA 1
ATOM 1584 C C . ILE A 1 204 ? 0.604 -6.526 -37.126 1.00 37.59 204 ILE A C 1
ATOM 1586 O O . ILE A 1 204 ? -0.046 -6.481 -38.173 1.00 37.59 204 ILE A O 1
ATOM 1590 N N . PRO A 1 205 ? 1.897 -6.900 -37.116 1.00 38.44 205 PRO A N 1
ATOM 1591 C CA . PRO A 1 205 ? 2.532 -7.436 -38.309 1.00 38.44 205 PRO A CA 1
ATOM 1592 C C . PRO A 1 205 ? 1.870 -8.776 -38.639 1.00 38.44 205 PRO A C 1
ATOM 1594 O O . PRO A 1 205 ? 1.922 -9.723 -37.853 1.00 38.44 205 PRO A O 1
ATOM 1597 N N . SER A 1 206 ? 1.201 -8.829 -39.789 1.00 37.25 206 SER A N 1
ATOM 1598 C CA . SER A 1 206 ? 0.751 -10.072 -40.399 1.00 37.25 206 SER A CA 1
ATOM 1599 C C . SER A 1 206 ? 1.984 -10.909 -40.714 1.00 37.25 206 SER A C 1
ATOM 1601 O O . SER A 1 206 ? 2.820 -10.499 -41.517 1.00 37.25 206 SER A O 1
ATOM 1603 N N . TYR A 1 207 ? 2.113 -12.056 -40.052 1.00 37.22 207 TYR A N 1
ATOM 1604 C CA . TYR A 1 207 ? 3.015 -13.104 -40.505 1.00 37.22 207 TYR A CA 1
ATOM 1605 C C . TYR A 1 207 ? 2.453 -13.632 -41.829 1.00 37.22 207 TYR A C 1
ATOM 1607 O O . TYR A 1 207 ? 1.382 -14.233 -41.841 1.00 37.22 207 TYR A O 1
ATOM 1615 N N . GLU A 1 208 ? 3.126 -13.316 -42.934 1.00 39.00 208 GLU A N 1
ATOM 1616 C CA . GLU A 1 208 ? 2.979 -14.058 -44.187 1.00 39.00 208 GLU A CA 1
ATOM 1617 C C . GLU A 1 208 ? 3.840 -15.327 -44.081 1.00 39.00 208 GLU A C 1
ATOM 1619 O O . GLU A 1 208 ? 4.969 -15.264 -43.583 1.00 39.00 208 GLU A O 1
ATOM 1624 N N . ASP A 1 209 ? 3.242 -16.456 -44.472 1.00 45.47 209 ASP A N 1
ATOM 1625 C CA . ASP A 1 209 ? 3.808 -17.813 -44.461 1.00 45.47 209 ASP A CA 1
ATOM 1626 C C . ASP A 1 209 ? 5.017 -17.989 -45.399 1.00 45.47 209 ASP A C 1
ATOM 1628 O O . ASP A 1 209 ? 5.016 -17.401 -46.509 1.00 45.47 209 ASP A O 1
#